Protein AF-A0A412AVG2-F1 (afdb_monomer)

Sequence (368 aa):
MFTEGNLTVNGGEVKCTSTADGAIWTQGNILIKGGAKVTTYSKYPMGGNGSFTVEEAEIDAKNTNENNIPAIFDECVPVIADGYHLNYAKAVDSEGTEIDLLSSGTQYFALYKNVHFITKAVYPVSFVVTPDGLTNVVVKVNGQEVTGSVSLEAGTYPVEVTADNCKAYTGNITITADAATHTQTVAMTYLPADYTKVDEAIAKANALNKDNYKNFSAVEAAVNAVVRDKNITEQSEADAMAKAIEDAIAALQYKDADYTKVDTAIAKANALKKDNYKDFSAVEAAVKAVVRGKNITEQSEVDKMAKAIEDAIATLEKKPDSTKPGTSDKSLQTGDTSNFALWITLLFVSGGAAVGTTIVSRKKKYNR

Structure (mmCIF, N/CA/C/O backbone):
data_AF-A0A412AVG2-F1
#
_entry.id   AF-A0A412AVG2-F1
#
loop_
_atom_site.group_PDB
_atom_site.id
_atom_site.type_symbol
_atom_site.label_atom_id
_atom_site.label_alt_id
_atom_site.label_comp_id
_atom_site.label_asym_id
_atom_site.label_entity_id
_atom_site.label_seq_id
_atom_site.pdbx_PDB_ins_code
_atom_site.Cartn_x
_atom_site.Cartn_y
_atom_site.Cartn_z
_atom_site.occupancy
_atom_site.B_iso_or_equiv
_atom_site.auth_seq_id
_atom_site.auth_comp_id
_atom_site.auth_asym_id
_atom_site.auth_atom_id
_atom_site.pdbx_PDB_model_num
ATOM 1 N N . MET A 1 1 ? -36.103 -4.746 50.539 1.00 87.75 1 MET A N 1
ATOM 2 C CA . MET A 1 1 ? -36.197 -6.041 49.839 1.00 87.75 1 MET A CA 1
ATOM 3 C C . MET A 1 1 ? -35.213 -6.996 50.488 1.00 87.75 1 MET A C 1
ATOM 5 O O . MET A 1 1 ? -34.045 -6.646 50.602 1.00 87.75 1 MET A O 1
ATOM 9 N N . PHE A 1 2 ? -35.692 -8.146 50.958 1.00 91.38 2 PHE A N 1
ATOM 10 C CA . PHE A 1 2 ? -34.866 -9.182 51.576 1.00 91.38 2 PHE A CA 1
ATOM 11 C C . PHE A 1 2 ? -35.051 -10.491 50.813 1.00 91.38 2 PHE A C 1
ATOM 13 O O . PHE A 1 2 ? -36.179 -10.822 50.446 1.00 91.38 2 PHE A O 1
ATOM 20 N N . THR A 1 3 ? -33.959 -11.217 50.587 1.00 92.00 3 THR A N 1
ATOM 21 C CA . THR A 1 3 ? -33.973 -12.483 49.845 1.00 92.00 3 THR A CA 1
ATOM 22 C C . THR A 1 3 ? -33.106 -13.510 50.572 1.00 92.00 3 THR A C 1
ATOM 24 O O . THR A 1 3 ? -31.914 -13.280 50.756 1.00 92.00 3 THR A O 1
ATOM 27 N N . GLU A 1 4 ? -33.685 -14.645 50.979 1.00 93.81 4 GLU A N 1
ATOM 28 C CA . GLU A 1 4 ? -32.928 -15.769 51.570 1.00 93.81 4 GLU A CA 1
ATOM 29 C C . GLU A 1 4 ? -32.073 -16.502 50.521 1.00 93.81 4 GLU A C 1
ATOM 31 O O . GLU A 1 4 ? -31.045 -17.088 50.835 1.00 93.81 4 GLU A O 1
ATOM 36 N N . GLY A 1 5 ? -32.485 -16.454 49.252 1.00 94.69 5 GLY A N 1
ATOM 37 C CA . GLY A 1 5 ? -31.740 -17.011 48.124 1.00 94.69 5 GLY A CA 1
ATOM 38 C C . GLY A 1 5 ? -30.992 -15.952 47.312 1.00 94.69 5 GLY A C 1
ATOM 39 O O . GLY A 1 5 ? -30.692 -14.857 47.790 1.00 94.69 5 GLY A O 1
ATOM 40 N N . ASN A 1 6 ? -30.718 -16.287 46.050 1.00 97.00 6 ASN A N 1
ATOM 41 C CA . ASN A 1 6 ? -30.121 -15.364 45.087 1.00 97.00 6 ASN A CA 1
ATOM 42 C C . ASN A 1 6 ? -31.136 -14.304 44.634 1.00 97.00 6 ASN A C 1
ATOM 44 O O . ASN A 1 6 ? -32.314 -14.604 44.429 1.00 97.00 6 ASN A O 1
ATOM 48 N N . LEU A 1 7 ? -30.653 -13.087 44.399 1.00 96.62 7 LEU A N 1
ATOM 49 C CA . LEU A 1 7 ? -31.398 -12.000 43.777 1.00 96.62 7 LEU A CA 1
ATOM 50 C C . LEU A 1 7 ? -30.863 -11.762 42.366 1.00 96.62 7 LEU A C 1
ATOM 52 O O . LEU A 1 7 ? -29.667 -11.569 42.168 1.00 96.62 7 LEU A O 1
ATOM 56 N N . THR A 1 8 ? -31.756 -11.711 41.382 1.00 97.19 8 THR A N 1
ATOM 57 C CA . THR A 1 8 ? -31.425 -11.216 40.044 1.00 97.19 8 THR A CA 1
ATOM 58 C C . THR A 1 8 ? -32.362 -10.082 39.673 1.00 97.19 8 THR A C 1
ATOM 60 O O . THR A 1 8 ? -33.578 -10.263 39.664 1.00 97.19 8 THR A O 1
ATOM 63 N N . VAL A 1 9 ? -31.795 -8.928 39.333 1.00 97.12 9 VAL A N 1
ATOM 64 C CA . VAL A 1 9 ? -32.522 -7.817 38.714 1.00 97.12 9 VAL A CA 1
ATOM 65 C C . VAL A 1 9 ? -32.127 -7.788 37.241 1.00 97.12 9 VAL A C 1
ATOM 67 O O . VAL A 1 9 ? -30.963 -7.564 36.923 1.00 97.12 9 VAL A O 1
ATOM 70 N N . ASN A 1 10 ? -33.076 -8.080 36.351 1.00 96.94 10 ASN A N 1
ATOM 71 C CA . ASN A 1 10 ? -32.842 -8.182 34.910 1.00 96.94 10 ASN A CA 1
ATOM 72 C C . ASN A 1 10 ? -33.713 -7.166 34.163 1.00 96.94 10 ASN A C 1
ATOM 74 O O . ASN A 1 10 ? -34.899 -7.413 33.934 1.00 96.94 10 ASN A O 1
ATOM 78 N N . GLY A 1 11 ? -33.118 -6.025 33.822 1.00 94.94 11 GLY A N 1
ATOM 79 C CA . GLY A 1 11 ? -33.809 -4.862 33.277 1.00 94.94 11 GLY A CA 1
ATOM 80 C C . GLY A 1 11 ? -34.752 -4.177 34.267 1.00 94.94 11 GLY A C 1
ATOM 81 O O . GLY A 1 11 ? -34.834 -4.526 35.446 1.00 94.94 11 GLY A O 1
ATOM 82 N N . GLY A 1 12 ? -35.472 -3.170 33.770 1.00 95.69 12 GLY A N 1
ATOM 83 C CA . GLY A 1 12 ? -36.435 -2.400 34.558 1.00 95.69 12 GLY A CA 1
ATOM 84 C C . GLY A 1 12 ? -35.795 -1.466 35.590 1.00 95.69 12 GLY A C 1
ATOM 85 O O . GLY A 1 12 ? -34.604 -1.165 35.541 1.00 95.69 12 GLY A O 1
ATOM 86 N N . GLU A 1 13 ? -36.615 -0.975 36.518 1.00 96.88 13 GLU A N 1
ATOM 87 C CA . GLU A 1 13 ? -36.197 -0.043 37.565 1.00 96.88 13 GLU A CA 1
ATOM 88 C C . GLU A 1 13 ? -36.624 -0.559 38.946 1.00 96.88 13 GLU A C 1
ATOM 90 O O . GLU A 1 13 ? -37.796 -0.864 39.176 1.00 96.88 13 GLU A O 1
ATOM 95 N N . VAL A 1 14 ? -35.672 -0.633 39.876 1.00 96.12 14 VAL A N 1
ATOM 96 C CA . VAL A 1 14 ? -35.885 -0.972 41.285 1.00 96.12 14 VAL A CA 1
ATOM 97 C C . VAL A 1 14 ? -35.503 0.233 42.131 1.00 96.12 14 VAL A C 1
ATOM 99 O O . VAL A 1 14 ? -34.332 0.576 42.259 1.00 96.12 14 VAL A O 1
ATOM 102 N N . LYS A 1 15 ? -36.500 0.856 42.756 1.00 95.62 15 LYS A N 1
ATOM 103 C CA . LYS A 1 15 ? -36.316 1.934 43.733 1.00 95.62 15 LYS A CA 1
ATOM 104 C C . LYS A 1 15 ? -36.688 1.414 45.111 1.00 95.62 15 LYS A C 1
ATOM 106 O O . LYS A 1 15 ? -37.856 1.132 45.368 1.00 95.62 15 LYS A O 1
ATOM 111 N N . CYS A 1 16 ? -35.702 1.261 45.985 1.00 91.38 16 CYS A N 1
ATOM 112 C CA . CYS A 1 16 ? -35.896 0.741 47.334 1.00 91.38 16 CYS A CA 1
ATOM 113 C C . CYS A 1 16 ? -35.435 1.768 48.365 1.00 91.38 16 CYS A C 1
ATOM 115 O O . CYS A 1 16 ? -34.273 2.162 48.394 1.00 91.38 16 CYS A O 1
ATOM 117 N N . THR A 1 17 ? -36.339 2.174 49.250 1.00 90.94 17 THR A N 1
ATOM 118 C CA . THR A 1 17 ? -36.015 3.040 50.384 1.00 90.94 17 THR A CA 1
ATOM 119 C C . THR A 1 17 ? -36.351 2.328 51.689 1.00 90.94 17 THR A C 1
ATOM 121 O O . THR A 1 17 ? -37.283 1.525 51.746 1.00 90.94 17 THR A O 1
ATOM 124 N N . SER A 1 18 ? -35.572 2.574 52.740 1.00 88.50 18 SER A N 1
ATOM 125 C CA . SER A 1 18 ? -35.831 2.017 54.071 1.00 88.50 18 SER A CA 1
ATOM 126 C C . SER A 1 18 ? -35.456 3.029 55.144 1.00 88.50 18 SER A C 1
ATOM 128 O O . SER A 1 18 ? -34.386 3.630 55.098 1.00 88.50 18 SER A O 1
ATOM 130 N N . THR A 1 19 ? -36.346 3.219 56.115 1.00 84.06 19 THR A N 1
ATOM 131 C CA . THR A 1 19 ? -36.132 4.107 57.268 1.00 84.06 19 THR A CA 1
ATOM 132 C C . THR A 1 19 ? -35.578 3.371 58.493 1.00 84.06 19 THR A C 1
ATOM 134 O O . THR A 1 19 ? -35.209 4.020 59.470 1.00 84.06 19 THR A O 1
ATOM 137 N N . ALA A 1 20 ? -35.520 2.034 58.448 1.00 80.56 20 ALA A N 1
ATOM 138 C CA . ALA A 1 20 ? -35.008 1.188 59.524 1.00 80.56 20 ALA A CA 1
ATOM 139 C C . ALA A 1 20 ? -33.532 0.824 59.280 1.00 80.56 20 ALA A C 1
ATOM 141 O O . ALA A 1 20 ? -32.659 1.604 59.659 1.00 80.56 20 ALA A O 1
ATOM 142 N N . ASP A 1 21 ? -33.274 -0.310 58.614 1.00 81.19 21 ASP A N 1
ATOM 143 C CA . ASP A 1 21 ? -31.928 -0.824 58.315 1.00 81.19 21 ASP A CA 1
ATOM 144 C C . ASP A 1 21 ? -31.627 -0.827 56.805 1.00 81.19 21 ASP A C 1
ATOM 146 O O . ASP A 1 21 ? -31.121 0.157 56.251 1.00 81.19 21 ASP A O 1
ATOM 150 N N . GLY A 1 22 ? -31.926 -1.942 56.127 1.00 85.75 22 GLY A N 1
ATOM 151 C CA . GLY A 1 22 ? -31.486 -2.197 54.759 1.00 85.75 22 GLY A CA 1
ATOM 152 C C . GLY A 1 22 ? -32.546 -1.937 53.693 1.00 85.75 22 GLY A C 1
ATOM 153 O O . GLY A 1 22 ? -33.717 -2.275 53.885 1.00 85.75 22 GLY A O 1
ATOM 154 N N . ALA A 1 23 ? -32.149 -1.352 52.559 1.00 92.12 23 ALA A N 1
ATOM 155 C CA . ALA A 1 23 ? -33.025 -1.231 51.393 1.00 92.12 23 ALA A CA 1
ATOM 156 C C . ALA A 1 23 ? -32.995 -2.514 50.547 1.00 92.12 23 ALA A C 1
ATOM 158 O O . ALA A 1 23 ? -34.065 -3.037 50.225 1.00 92.12 23 ALA A O 1
ATOM 159 N N . ILE A 1 24 ? -31.816 -3.071 50.252 1.00 94.50 24 ILE A N 1
ATOM 160 C CA . ILE A 1 24 ? -31.646 -4.387 49.615 1.00 94.50 24 ILE A CA 1
ATOM 161 C C . ILE A 1 24 ? -30.663 -5.232 50.432 1.00 94.50 24 ILE A C 1
ATOM 163 O O . ILE A 1 24 ? -29.537 -4.806 50.668 1.00 94.50 24 ILE A O 1
ATOM 167 N N . TRP A 1 25 ? -31.089 -6.435 50.831 1.00 94.19 25 TRP A N 1
ATOM 168 C CA . TRP A 1 25 ? -30.233 -7.419 51.497 1.00 94.19 25 TRP A CA 1
ATOM 169 C C . TRP A 1 25 ? -30.476 -8.834 50.963 1.00 94.19 25 TRP A C 1
ATOM 171 O O . TRP A 1 25 ? -31.630 -9.250 50.803 1.00 94.19 25 TRP A O 1
ATOM 181 N N . THR A 1 26 ? -29.409 -9.594 50.718 1.00 94.62 26 THR A N 1
ATOM 182 C CA . THR A 1 26 ? -29.497 -10.991 50.261 1.00 94.62 26 THR A CA 1
ATOM 183 C C . THR A 1 26 ? -28.621 -11.924 51.090 1.00 94.62 26 THR A C 1
ATOM 185 O O . THR A 1 26 ? -27.505 -11.583 51.466 1.00 94.62 26 THR A O 1
ATOM 188 N N . GLN A 1 27 ? -29.100 -13.133 51.378 1.00 94.88 27 GLN A N 1
ATOM 189 C CA . GLN A 1 27 ? -28.229 -14.189 51.910 1.00 94.88 27 GLN A CA 1
ATOM 190 C C . GLN A 1 27 ? -27.474 -14.921 50.790 1.00 94.88 27 GLN A C 1
ATOM 192 O O . GLN A 1 27 ? -26.355 -15.371 51.016 1.00 94.88 27 GLN A O 1
ATOM 197 N N . GLY A 1 28 ? -28.060 -15.015 49.589 1.00 95.25 28 GLY A N 1
ATOM 198 C CA . GLY A 1 28 ? -27.401 -15.534 48.389 1.00 95.25 28 GLY A CA 1
ATOM 199 C C . GLY A 1 28 ? -26.736 -14.451 47.532 1.00 95.25 28 GLY A C 1
ATOM 200 O O . GLY A 1 28 ? -26.552 -13.309 47.961 1.00 95.25 28 GLY A O 1
ATOM 201 N N . ASN A 1 29 ? -26.405 -14.816 46.292 1.00 97.00 29 ASN A N 1
ATOM 202 C CA . ASN A 1 29 ? -25.723 -13.954 45.324 1.00 97.00 29 ASN A CA 1
ATOM 203 C C . ASN A 1 29 ? -26.654 -12.881 44.745 1.00 97.00 29 ASN A C 1
ATOM 205 O O . ASN A 1 29 ? -27.834 -13.137 44.493 1.00 97.00 29 ASN A O 1
ATOM 209 N N . ILE A 1 30 ? -26.093 -11.712 44.457 1.00 97.38 30 ILE A N 1
ATOM 210 C CA . ILE A 1 30 ? -26.731 -10.600 43.754 1.00 97.38 30 ILE A CA 1
ATOM 211 C C . ILE A 1 30 ? -26.207 -10.567 42.317 1.00 97.38 30 ILE A C 1
ATOM 213 O O . ILE A 1 30 ? -25.000 -10.514 42.090 1.00 97.38 30 ILE A O 1
ATOM 217 N N . LEU A 1 31 ? -27.116 -10.554 41.345 1.00 97.56 31 LEU A N 1
ATOM 218 C CA . LEU A 1 31 ? -26.823 -10.292 39.937 1.00 97.56 31 LEU A CA 1
ATOM 219 C C . LEU A 1 31 ? -27.691 -9.132 39.445 1.00 97.56 31 LEU A C 1
ATOM 221 O O . LEU A 1 31 ? -28.919 -9.217 39.488 1.00 97.56 31 LEU A O 1
ATOM 225 N N . ILE A 1 32 ? -27.074 -8.062 38.950 1.00 97.88 32 ILE A N 1
ATOM 226 C CA . ILE A 1 32 ? -27.792 -6.940 38.330 1.00 97.88 32 ILE A CA 1
ATOM 227 C C . ILE A 1 32 ? -27.374 -6.845 36.863 1.00 97.88 32 ILE A C 1
ATOM 229 O O . ILE A 1 32 ? -26.186 -6.753 36.560 1.00 97.88 32 ILE A O 1
ATOM 233 N N . LYS A 1 33 ? -28.350 -6.912 35.952 1.00 97.69 33 LYS A N 1
ATOM 234 C CA . LYS A 1 33 ? -28.115 -7.005 34.507 1.00 97.69 33 LYS A CA 1
ATOM 235 C C . LYS A 1 33 ? -29.260 -6.462 33.653 1.00 97.69 33 LYS A C 1
ATOM 237 O O . LYS A 1 33 ? -30.286 -6.028 34.175 1.00 97.69 33 LYS A O 1
ATOM 242 N N . GLY A 1 34 ? -29.109 -6.547 32.330 1.00 94.81 34 GLY A N 1
ATOM 243 C CA . GLY A 1 34 ? -30.170 -6.259 31.359 1.00 94.81 34 GLY A CA 1
ATOM 244 C C . GLY A 1 34 ? -30.571 -4.785 31.287 1.00 94.81 34 GLY A C 1
ATOM 245 O O . GLY A 1 34 ? -31.729 -4.483 31.001 1.00 94.81 34 GLY A O 1
ATOM 246 N N . GLY A 1 35 ? -29.655 -3.872 31.616 1.00 95.31 35 GLY A N 1
ATOM 247 C CA . GLY A 1 35 ? -29.917 -2.436 31.699 1.00 95.31 35 GLY A CA 1
ATOM 248 C C . GLY A 1 35 ? -30.738 -2.036 32.925 1.00 95.31 35 GLY A C 1
ATOM 249 O O . GLY A 1 35 ? -31.415 -1.008 32.900 1.00 95.31 35 GLY A O 1
ATOM 250 N N . ALA A 1 36 ? -30.735 -2.856 33.981 1.00 98.00 36 ALA A N 1
ATOM 251 C CA . ALA A 1 36 ? -31.468 -2.567 35.208 1.00 98.00 36 ALA A CA 1
ATOM 252 C C . ALA A 1 36 ? -30.974 -1.276 35.873 1.00 98.00 36 ALA A C 1
ATOM 254 O O . ALA A 1 36 ? -29.771 -1.043 35.981 1.00 98.00 36 ALA A O 1
ATOM 255 N N . LYS A 1 37 ? -31.912 -0.477 36.383 1.00 98.25 37 LYS A N 1
ATOM 256 C CA . LYS A 1 37 ? -31.631 0.698 37.214 1.00 98.25 37 LYS A CA 1
ATOM 257 C C . LYS A 1 37 ? -31.988 0.393 38.658 1.00 98.25 37 LYS A C 1
ATOM 259 O O . LYS A 1 37 ? -33.157 0.147 38.954 1.00 98.25 37 LYS A O 1
ATOM 264 N N . VAL A 1 38 ? -31.015 0.397 39.560 1.00 97.75 38 VAL A N 1
ATOM 265 C CA . VAL A 1 38 ? -31.226 0.098 40.979 1.00 97.75 38 VAL A CA 1
ATOM 266 C C . VAL A 1 38 ? -30.839 1.299 41.822 1.00 97.75 38 VAL A C 1
ATOM 268 O O . VAL A 1 38 ? -29.669 1.650 41.930 1.00 97.75 38 VAL A O 1
ATOM 271 N N . THR A 1 39 ? -31.833 1.911 42.456 1.00 97.31 39 THR A N 1
ATOM 272 C CA . THR A 1 39 ? -31.637 3.028 43.378 1.00 97.31 39 THR A CA 1
ATOM 273 C C . THR A 1 39 ? -31.983 2.591 44.793 1.00 97.31 39 THR A C 1
ATOM 275 O O . THR A 1 39 ? -33.100 2.128 45.051 1.00 97.31 39 THR A O 1
ATOM 278 N N . THR A 1 40 ? -31.046 2.760 45.722 1.00 95.62 40 THR A N 1
ATOM 279 C CA . THR A 1 40 ? -31.242 2.438 47.140 1.00 95.62 40 THR A CA 1
ATOM 280 C C . THR A 1 40 ? -30.988 3.645 48.033 1.00 95.62 40 THR A C 1
ATOM 282 O O . THR A 1 40 ? -30.043 4.403 47.827 1.00 95.62 40 THR A O 1
ATOM 285 N N . TYR A 1 41 ? -31.856 3.837 49.028 1.00 93.12 41 TYR A N 1
ATOM 286 C CA . TYR A 1 41 ? -31.741 4.921 50.005 1.00 93.12 41 TYR A CA 1
ATOM 287 C C . TYR A 1 41 ? -32.103 4.418 51.407 1.00 93.12 41 TYR A C 1
ATOM 289 O O . TYR A 1 41 ? -33.285 4.219 51.711 1.00 93.12 41 TYR A O 1
ATOM 297 N N . SER A 1 42 ? -31.099 4.164 52.250 1.00 92.06 42 SER A N 1
ATOM 298 C CA . SER A 1 42 ? -31.295 3.737 53.646 1.00 92.06 42 SER A CA 1
ATOM 299 C C . SER A 1 42 ? -30.013 3.845 54.480 1.00 92.06 42 SER A C 1
ATOM 301 O O . SER A 1 42 ? -28.984 4.310 53.995 1.00 92.06 42 SER A O 1
ATOM 303 N N . LYS A 1 43 ? -30.052 3.394 55.745 1.00 89.88 43 LYS A N 1
ATOM 304 C CA . LYS A 1 43 ? -28.852 3.295 56.592 1.00 89.88 43 LYS A CA 1
ATOM 305 C C . LYS A 1 43 ? -27.857 2.248 56.085 1.00 89.88 43 LYS A C 1
ATOM 307 O O . LYS A 1 43 ? -26.664 2.476 56.205 1.00 89.88 43 LYS A O 1
ATOM 312 N N . TYR A 1 44 ? -28.340 1.140 55.523 1.00 89.44 44 TYR A N 1
ATOM 313 C CA . TYR A 1 44 ? -27.533 0.092 54.878 1.00 89.44 44 TYR A CA 1
ATOM 314 C C . TYR A 1 44 ? -28.078 -0.178 53.464 1.00 89.44 44 TYR A C 1
ATOM 316 O O . TYR A 1 44 ? -28.901 -1.078 53.285 1.00 89.44 44 TYR A O 1
ATOM 324 N N . PRO A 1 45 ? -27.729 0.644 52.461 1.00 90.88 45 PRO A N 1
ATOM 325 C CA . PRO A 1 45 ? -28.458 0.676 51.190 1.00 90.88 45 PRO A CA 1
ATOM 326 C C . PRO A 1 45 ? -28.510 -0.673 50.467 1.00 90.88 45 PRO A C 1
ATOM 328 O O . PRO A 1 45 ? -29.582 -1.101 50.026 1.00 90.88 45 PRO A O 1
ATOM 331 N N . MET A 1 46 ? -27.376 -1.362 50.372 1.00 93.06 46 MET A N 1
ATOM 332 C CA . MET A 1 46 ? -27.250 -2.551 49.539 1.00 93.06 46 MET A CA 1
ATOM 333 C C . MET A 1 46 ? -26.146 -3.483 50.041 1.00 93.06 46 MET A C 1
ATOM 335 O O . MET A 1 46 ? -25.066 -3.035 50.416 1.00 93.06 46 MET A O 1
ATOM 339 N N . GLY A 1 47 ? -26.396 -4.790 50.003 1.00 91.62 47 GLY A N 1
ATOM 340 C CA . GLY A 1 47 ? -25.383 -5.794 50.310 1.00 91.62 47 GLY A CA 1
ATOM 341 C C . GLY A 1 47 ? -25.962 -7.189 50.496 1.00 91.62 47 GLY A C 1
ATOM 342 O O . GLY A 1 47 ? -27.145 -7.433 50.245 1.00 91.62 47 GLY A O 1
ATOM 343 N N . GLY A 1 48 ? -25.120 -8.102 50.961 1.00 92.75 48 GLY A N 1
ATOM 344 C CA . GLY A 1 48 ? -25.508 -9.469 51.262 1.00 92.75 48 GLY A CA 1
ATOM 345 C C . GLY A 1 48 ? -24.333 -10.320 51.726 1.00 92.75 48 GLY A C 1
ATOM 346 O O . GLY A 1 48 ? -23.227 -9.820 51.881 1.00 92.75 48 GLY A O 1
ATOM 347 N N . ASN A 1 49 ? -24.579 -11.613 51.925 1.00 94.31 49 ASN A N 1
ATOM 348 C CA . ASN A 1 49 ? -23.543 -12.579 52.325 1.00 94.31 49 ASN A CA 1
ATOM 349 C C . ASN A 1 49 ? -22.946 -13.353 51.131 1.00 94.31 49 ASN A C 1
ATOM 351 O O . ASN A 1 49 ? -22.041 -14.166 51.313 1.00 94.31 49 ASN A O 1
ATOM 355 N N . GLY A 1 50 ? -23.500 -13.168 49.927 1.00 93.56 50 GLY A N 1
ATOM 356 C CA . GLY A 1 50 ? -23.051 -13.813 48.692 1.00 93.56 50 GLY A CA 1
ATOM 357 C C . GLY A 1 50 ? -22.184 -12.905 47.818 1.00 93.56 50 GLY A C 1
ATOM 358 O O . GLY A 1 50 ? -21.776 -11.818 48.222 1.00 93.56 50 GLY A O 1
ATOM 359 N N . SER A 1 51 ? -21.934 -13.330 46.577 1.00 94.69 51 SER A N 1
ATOM 360 C CA . SER A 1 51 ? -21.243 -12.494 45.587 1.00 94.69 51 SER A CA 1
ATOM 361 C C . SER A 1 51 ? -22.164 -11.411 45.032 1.00 94.69 51 SER A C 1
ATOM 363 O O . SER A 1 51 ? -23.367 -11.636 44.901 1.00 94.69 51 SER A O 1
ATOM 365 N N . PHE A 1 52 ? -21.600 -10.289 44.593 1.00 95.88 52 PHE A N 1
ATOM 366 C CA . PHE A 1 52 ? -22.335 -9.263 43.860 1.00 95.88 52 PHE A CA 1
ATOM 367 C C . PHE A 1 52 ? -21.716 -9.065 42.478 1.00 95.88 52 PHE A C 1
ATOM 369 O O . PHE A 1 52 ? -20.612 -8.551 42.348 1.00 95.88 52 PHE A O 1
ATOM 376 N N . THR A 1 53 ? -22.432 -9.482 41.437 1.00 96.88 53 THR A N 1
ATOM 377 C CA . THR A 1 53 ? -22.014 -9.356 40.040 1.00 96.88 53 THR A CA 1
ATOM 378 C C . THR A 1 53 ? -22.882 -8.343 39.299 1.00 96.88 53 THR A C 1
ATOM 380 O O . THR A 1 53 ? -24.109 -8.328 39.450 1.00 96.88 53 THR A O 1
ATOM 383 N N . VAL A 1 54 ? -22.251 -7.511 38.474 1.00 97.06 54 VAL A N 1
ATOM 384 C CA . VAL A 1 54 ? -22.925 -6.501 37.651 1.00 97.06 54 VAL A CA 1
ATOM 385 C C . VAL A 1 54 ? -22.546 -6.690 36.181 1.00 97.06 54 VAL A C 1
ATOM 387 O O . VAL A 1 54 ? -21.366 -6.694 35.844 1.00 97.06 54 VAL A O 1
ATOM 390 N N . GLU A 1 55 ? -23.548 -6.851 35.316 1.00 96.81 55 GLU A N 1
ATOM 391 C CA . GLU A 1 55 ? -23.408 -6.867 33.850 1.00 96.81 55 GLU A CA 1
ATOM 392 C C . GLU A 1 55 ? -23.673 -5.449 33.307 1.00 96.81 55 GLU A C 1
ATOM 394 O O . GLU A 1 55 ? -22.962 -4.530 33.685 1.00 96.81 55 GLU A O 1
ATOM 399 N N . GLU A 1 56 ? -24.695 -5.219 32.472 1.00 96.06 56 GLU A N 1
ATOM 400 C CA . GLU A 1 56 ? -25.154 -3.879 32.065 1.00 96.06 56 GLU A CA 1
ATOM 401 C C . GLU A 1 56 ? -26.214 -3.359 33.046 1.00 96.06 56 GLU A C 1
ATOM 403 O O . GLU A 1 56 ? -27.315 -3.917 33.124 1.00 96.06 56 GLU A O 1
ATOM 408 N N . ALA A 1 57 ? -25.888 -2.317 33.814 1.00 97.56 57 ALA A N 1
ATOM 409 C CA . ALA A 1 57 ? -26.766 -1.752 34.836 1.00 97.56 57 ALA A CA 1
ATOM 410 C C . ALA A 1 57 ? -26.375 -0.321 35.242 1.00 97.56 57 ALA A C 1
ATOM 412 O O . ALA A 1 57 ? -25.255 0.133 35.023 1.00 97.56 57 ALA A O 1
ATOM 413 N N . GLU A 1 58 ? -27.299 0.367 35.907 1.00 97.94 58 GLU A N 1
ATOM 414 C CA . GLU A 1 58 ? -27.068 1.614 36.637 1.00 97.94 58 GLU A CA 1
ATOM 415 C C . GLU A 1 58 ? -27.413 1.390 38.114 1.00 97.94 58 GLU A C 1
ATOM 417 O O . GLU A 1 58 ? -28.527 0.976 38.438 1.00 97.94 58 GLU A O 1
ATOM 422 N N . ILE A 1 59 ? -26.469 1.651 39.016 1.00 97.00 59 ILE A N 1
ATOM 423 C CA . ILE A 1 59 ? -26.634 1.449 40.460 1.00 97.00 59 ILE A CA 1
ATOM 424 C C . ILE A 1 59 ? -26.337 2.767 41.169 1.00 97.00 59 ILE A C 1
ATOM 426 O O . ILE A 1 59 ? -25.237 3.293 41.048 1.00 97.00 59 ILE A O 1
ATOM 430 N N . ASP A 1 60 ? -27.314 3.283 41.913 1.00 96.94 60 ASP A N 1
ATOM 431 C CA . ASP A 1 60 ? -27.228 4.502 42.729 1.00 96.94 60 ASP A CA 1
ATOM 432 C C . ASP A 1 60 ? -27.595 4.157 44.180 1.00 96.94 60 ASP A C 1
ATOM 434 O O . ASP A 1 60 ? -28.768 4.006 44.535 1.00 96.94 60 ASP A O 1
ATOM 438 N N . ALA A 1 61 ? -26.580 3.962 45.017 1.00 95.50 61 ALA A N 1
ATOM 439 C CA . ALA A 1 61 ? -26.712 3.568 46.411 1.00 95.50 61 ALA A CA 1
ATOM 440 C C . ALA A 1 61 ? -26.321 4.726 47.332 1.00 95.50 61 ALA A C 1
ATOM 442 O O . ALA A 1 61 ? -25.193 5.221 47.291 1.00 95.50 61 ALA A O 1
ATOM 443 N N . LYS A 1 62 ? -27.262 5.155 48.178 1.00 93.12 62 LYS A N 1
ATOM 444 C CA . LYS A 1 62 ? -27.126 6.349 49.020 1.00 93.12 62 LYS A CA 1
ATOM 445 C C . LYS A 1 62 ? -27.368 6.038 50.488 1.00 93.12 62 LYS A C 1
ATOM 447 O O . LYS A 1 62 ? -28.465 5.616 50.865 1.00 93.12 62 LYS A O 1
ATOM 452 N N . ASN A 1 63 ? -26.354 6.282 51.313 1.00 91.75 63 ASN A N 1
ATOM 453 C CA . ASN A 1 63 ? -26.379 5.992 52.738 1.00 91.75 63 ASN A CA 1
ATOM 454 C C . ASN A 1 63 ? -26.877 7.192 53.565 1.00 91.75 63 ASN A C 1
ATOM 456 O O . ASN A 1 63 ? -26.389 8.317 53.428 1.00 91.75 63 ASN A O 1
ATOM 460 N N . THR A 1 64 ? -27.832 6.949 54.465 1.00 88.06 64 THR A N 1
ATOM 461 C CA . THR A 1 64 ? -28.421 7.969 55.354 1.00 88.06 64 THR A CA 1
ATOM 462 C C . THR A 1 64 ? -27.922 7.911 56.799 1.00 88.06 64 THR A C 1
ATOM 464 O O . THR A 1 64 ? -28.443 8.620 57.655 1.00 88.06 64 THR A O 1
ATOM 467 N N . ASN A 1 65 ? -26.973 7.033 57.111 1.00 86.38 65 ASN A N 1
ATOM 468 C CA . ASN A 1 65 ? -26.434 6.827 58.449 1.00 86.38 65 ASN A CA 1
ATOM 469 C C . ASN A 1 65 ? -25.493 7.977 58.854 1.00 86.38 65 ASN A C 1
ATOM 471 O O . ASN A 1 65 ? -24.700 8.484 58.054 1.00 86.38 65 ASN A O 1
ATOM 475 N N . GLU A 1 66 ? -25.577 8.372 60.122 1.00 82.25 66 GLU A N 1
ATOM 476 C CA . GLU A 1 66 ? -24.747 9.414 60.734 1.00 82.25 66 GLU A CA 1
ATOM 477 C C . GLU A 1 66 ? -23.314 8.938 60.975 1.00 82.25 66 GLU A C 1
ATOM 479 O O . GLU A 1 66 ? -22.375 9.709 60.803 1.00 82.25 66 GLU A O 1
ATOM 484 N N . ASN A 1 67 ? -23.137 7.649 61.284 1.00 81.31 67 ASN A N 1
ATOM 485 C CA . ASN A 1 67 ? -21.841 7.043 61.604 1.00 81.31 67 ASN A CA 1
ATOM 486 C C . ASN A 1 67 ? -20.932 6.869 60.389 1.00 81.31 67 ASN A C 1
ATOM 488 O O . ASN A 1 67 ? -19.857 6.295 60.518 1.00 81.31 67 ASN A O 1
ATOM 492 N N . ASN A 1 68 ? -21.380 7.348 59.227 1.00 75.88 68 ASN A N 1
ATOM 493 C CA . ASN A 1 68 ? -20.652 7.284 57.984 1.00 75.88 68 ASN A CA 1
ATOM 494 C C . ASN A 1 68 ? -20.138 5.863 57.678 1.00 75.88 68 ASN A C 1
ATOM 496 O O . ASN A 1 68 ? -18.974 5.509 57.850 1.00 75.88 68 ASN A O 1
ATOM 500 N N . ILE A 1 69 ? -21.059 5.031 57.229 1.00 85.94 69 ILE A N 1
ATOM 501 C CA . ILE A 1 69 ? -20.766 3.672 56.794 1.00 85.94 69 ILE A CA 1
ATOM 502 C C . ILE A 1 69 ? -20.930 3.571 55.275 1.00 85.94 69 ILE A C 1
ATOM 504 O O . ILE A 1 69 ? -21.628 4.403 54.681 1.00 85.94 69 ILE A O 1
ATOM 508 N N . PRO A 1 70 ? -20.309 2.567 54.638 1.00 90.12 70 PRO A N 1
ATOM 509 C CA . PRO A 1 70 ? -20.404 2.384 53.198 1.00 90.12 70 PRO A CA 1
ATOM 510 C C . PRO A 1 70 ? -21.846 2.208 52.705 1.00 90.12 70 PRO A C 1
ATOM 512 O O . PRO A 1 70 ? -22.697 1.632 53.389 1.00 90.12 70 PRO A O 1
ATOM 515 N N . ALA A 1 71 ? -22.138 2.693 51.499 1.00 92.06 71 ALA A N 1
ATOM 516 C CA . ALA A 1 71 ? -23.409 2.446 50.818 1.00 92.06 71 ALA A CA 1
ATOM 517 C C . ALA A 1 71 ? -23.571 0.977 50.405 1.00 92.06 71 ALA A C 1
ATOM 519 O O . ALA A 1 71 ? -24.693 0.468 50.366 1.00 92.06 71 ALA A O 1
ATOM 520 N N . ILE A 1 72 ? -22.457 0.310 50.100 1.00 92.94 72 ILE A N 1
ATOM 521 C CA . ILE A 1 72 ? -22.426 -1.098 49.723 1.00 92.94 72 ILE A CA 1
ATOM 522 C C . ILE A 1 72 ? -21.633 -1.865 50.775 1.00 92.94 72 ILE A C 1
ATOM 524 O O . ILE A 1 72 ? -20.534 -1.448 51.137 1.00 92.94 72 ILE A O 1
ATOM 528 N N . PHE A 1 73 ? -22.210 -2.960 51.270 1.00 91.56 73 PHE A N 1
ATOM 529 C CA . PHE A 1 73 ? -21.588 -3.810 52.283 1.00 91.56 73 PHE A CA 1
ATOM 530 C C . PHE A 1 73 ? -20.218 -4.322 51.815 1.00 91.56 73 PHE A C 1
ATOM 532 O O . PHE A 1 73 ? -20.060 -4.755 50.673 1.00 91.56 73 PHE A O 1
ATOM 539 N N . ASP A 1 74 ? -19.229 -4.256 52.697 1.00 88.50 74 ASP A N 1
ATOM 540 C CA . ASP A 1 74 ? -17.817 -4.498 52.397 1.00 88.50 74 ASP A CA 1
ATOM 541 C C . ASP A 1 74 ? -17.484 -5.959 52.104 1.00 88.50 74 ASP A C 1
ATOM 543 O O . ASP A 1 74 ? -16.583 -6.229 51.314 1.00 88.50 74 ASP A O 1
ATOM 547 N N . GLU A 1 75 ? -18.257 -6.901 52.636 1.00 88.94 75 GLU A N 1
ATOM 548 C CA . GLU A 1 75 ? -18.138 -8.319 52.273 1.00 88.94 75 GLU A CA 1
ATOM 549 C C . GLU A 1 75 ? -18.852 -8.664 50.947 1.00 88.94 75 GLU A C 1
ATOM 551 O O . GLU A 1 75 ? -18.715 -9.777 50.441 1.00 88.94 75 GLU A O 1
ATOM 556 N N . CYS A 1 76 ? -19.583 -7.715 50.346 1.00 90.12 76 CYS A N 1
ATOM 557 C CA . CYS A 1 76 ? -20.385 -7.904 49.131 1.00 90.12 76 CYS A CA 1
ATOM 558 C C . CYS A 1 76 ? -20.072 -6.832 48.071 1.00 90.12 76 CYS A C 1
ATOM 560 O O . CYS A 1 7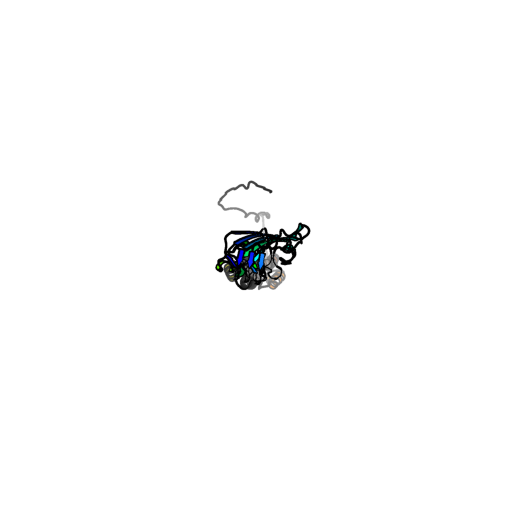6 ? -20.969 -6.212 47.496 1.00 90.12 76 CYS A O 1
ATOM 562 N N . VAL A 1 77 ? -18.782 -6.576 47.832 1.00 89.62 77 VAL A N 1
ATOM 563 C CA . VAL A 1 77 ? -18.332 -5.566 46.860 1.00 89.62 77 VAL A CA 1
ATOM 564 C C . VAL A 1 77 ? -18.760 -5.958 45.436 1.00 89.62 77 VAL A C 1
ATOM 566 O O . VAL A 1 77 ? -18.564 -7.113 45.048 1.00 89.62 77 VAL A O 1
ATOM 569 N N . PRO A 1 78 ? -19.307 -5.027 44.629 1.00 93.88 78 PRO A N 1
ATOM 570 C CA . PRO A 1 78 ? -19.668 -5.304 43.248 1.00 93.88 78 PRO A CA 1
ATOM 571 C C . PRO A 1 78 ? -18.446 -5.686 42.413 1.00 93.88 78 PRO A C 1
ATOM 573 O O . PRO A 1 78 ? -17.433 -4.987 42.410 1.00 93.88 78 PRO A O 1
ATOM 576 N N . VAL A 1 79 ? -18.587 -6.763 41.649 1.00 93.56 79 VAL A N 1
ATOM 577 C CA . VAL A 1 79 ? -17.644 -7.208 40.626 1.00 93.56 79 VAL A CA 1
ATOM 578 C C . VAL A 1 79 ? -18.298 -7.016 39.265 1.00 93.56 79 VAL A C 1
ATOM 580 O O . VAL A 1 79 ? -19.379 -7.551 39.002 1.00 93.56 79 VAL A O 1
ATOM 583 N N . ILE A 1 80 ? -17.646 -6.248 38.394 1.00 94.56 80 ILE A N 1
ATOM 584 C CA . ILE A 1 80 ? -18.103 -6.071 37.015 1.00 94.56 80 ILE A CA 1
ATOM 585 C C . ILE A 1 80 ? -17.792 -7.349 36.236 1.00 94.56 80 ILE A C 1
ATOM 587 O O . ILE A 1 80 ? -16.669 -7.847 36.288 1.00 94.56 80 ILE A O 1
ATOM 591 N N . ALA A 1 81 ? -18.798 -7.904 35.565 1.00 95.00 81 ALA A N 1
ATOM 592 C CA . ALA A 1 81 ? -18.667 -9.143 34.812 1.00 95.00 81 ALA A CA 1
ATOM 593 C C . ALA A 1 81 ? -17.762 -8.978 33.578 1.00 95.00 81 ALA A C 1
ATOM 595 O O . ALA A 1 81 ? -17.680 -7.899 32.988 1.00 95.00 81 ALA A O 1
ATOM 596 N N . ASP A 1 82 ? -17.137 -10.077 33.147 1.00 92.12 82 ASP A N 1
ATOM 597 C CA . ASP A 1 82 ? -16.371 -10.117 31.900 1.00 92.12 82 ASP A CA 1
ATOM 598 C C . ASP A 1 82 ? -17.241 -9.685 30.707 1.00 92.12 82 ASP A C 1
ATOM 600 O O . ASP A 1 82 ? -18.401 -10.084 30.584 1.00 92.12 82 ASP A O 1
ATOM 604 N N . GLY A 1 83 ? -16.678 -8.862 29.816 1.00 92.38 83 GLY A N 1
ATOM 605 C CA . GLY A 1 83 ? -17.416 -8.263 28.696 1.00 92.38 83 GLY A CA 1
ATOM 606 C C . GLY A 1 83 ? -18.171 -6.979 29.051 1.00 92.38 83 GLY A C 1
ATOM 607 O O . GLY A 1 83 ? -18.878 -6.438 28.203 1.00 92.38 83 GLY A O 1
ATOM 608 N N . TYR A 1 84 ? -18.000 -6.457 30.267 1.00 94.81 84 TYR A N 1
ATOM 609 C CA . TYR A 1 84 ? -18.553 -5.175 30.694 1.00 94.81 84 TYR A CA 1
ATOM 610 C C . TYR A 1 84 ? -17.458 -4.281 31.286 1.00 94.81 84 TYR A C 1
ATOM 612 O O . TYR A 1 84 ? -16.458 -4.761 31.818 1.00 94.81 84 TYR A O 1
ATOM 620 N N . HIS A 1 85 ? -17.639 -2.964 31.200 1.00 93.00 85 HIS A N 1
ATOM 621 C CA . HIS A 1 85 ? -16.783 -1.990 31.884 1.00 93.00 85 HIS A CA 1
ATOM 622 C C . HIS A 1 85 ? -17.607 -1.007 32.711 1.00 93.00 85 HIS A C 1
ATOM 624 O O . HIS A 1 85 ? -18.825 -0.919 32.546 1.00 93.00 85 HIS A O 1
ATOM 630 N N . LEU A 1 86 ? -16.937 -0.210 33.543 1.00 93.25 86 LEU A N 1
ATOM 631 C CA . LEU A 1 86 ? -17.516 1.010 34.102 1.00 93.25 86 LEU A CA 1
ATOM 632 C C . LEU A 1 86 ? -17.492 2.116 33.044 1.00 93.25 86 LEU A C 1
ATOM 634 O O . LEU A 1 86 ? -16.433 2.473 32.538 1.00 93.25 86 LEU A O 1
ATOM 638 N N . ASN A 1 87 ? -18.664 2.656 32.724 1.00 92.75 87 ASN A N 1
ATOM 639 C CA . ASN A 1 87 ? -18.831 3.788 31.811 1.00 92.75 87 ASN A CA 1
ATOM 640 C C . ASN A 1 87 ? -18.997 5.113 32.571 1.00 92.75 87 ASN A C 1
ATOM 642 O O . ASN A 1 87 ? -18.660 6.183 32.074 1.00 92.75 87 ASN A O 1
ATOM 646 N N . TYR A 1 88 ? -19.509 5.028 33.797 1.00 93.56 88 TYR A N 1
ATOM 647 C CA . TYR A 1 88 ? -19.630 6.124 34.750 1.00 93.56 88 TYR A CA 1
ATOM 648 C C . TYR A 1 88 ? -19.412 5.554 36.147 1.00 93.56 88 TYR A C 1
ATOM 650 O O . TYR A 1 88 ? -19.959 4.496 36.453 1.00 93.56 88 TYR A O 1
ATOM 658 N N . ALA A 1 89 ? -18.655 6.231 37.005 1.00 94.50 89 ALA A N 1
ATOM 659 C CA . ALA A 1 89 ? -18.560 5.848 38.406 1.00 94.50 89 ALA A CA 1
ATOM 660 C C . ALA A 1 89 ? -18.164 7.051 39.264 1.00 94.50 89 ALA A C 1
ATOM 662 O O . ALA A 1 89 ? -17.056 7.571 39.162 1.00 94.50 89 ALA A O 1
ATOM 663 N N . LYS A 1 90 ? -19.076 7.477 40.131 1.00 94.00 90 LYS A N 1
ATOM 664 C CA . LYS A 1 90 ? -18.844 8.501 41.141 1.00 94.00 90 LYS A CA 1
ATOM 665 C C . LYS A 1 90 ? -19.168 7.971 42.522 1.00 94.00 90 LYS A C 1
ATOM 667 O O . LYS A 1 90 ? -20.053 7.136 42.701 1.00 94.00 90 LYS A O 1
ATOM 672 N N . ALA A 1 91 ? -18.484 8.517 43.505 1.00 93.31 91 ALA A N 1
ATOM 673 C CA . ALA A 1 91 ? -18.740 8.255 44.902 1.00 93.31 91 ALA A CA 1
ATOM 674 C C . ALA A 1 91 ? -18.754 9.547 45.711 1.00 93.31 91 ALA A C 1
ATOM 676 O O . ALA A 1 91 ? -18.258 10.580 45.267 1.00 93.31 91 ALA A O 1
ATOM 677 N N . VAL A 1 92 ? -19.326 9.469 46.907 1.00 92.12 92 VAL A N 1
ATOM 678 C CA . VAL A 1 92 ? -19.218 10.507 47.929 1.00 92.12 92 VAL A CA 1
ATOM 679 C C . VAL A 1 92 ? -18.691 9.859 49.194 1.00 92.12 92 VAL A C 1
ATOM 681 O O . VAL A 1 92 ? -19.240 8.852 49.650 1.00 92.12 92 VAL A O 1
ATOM 684 N N . ASP A 1 93 ? -17.624 10.419 49.744 1.00 89.81 93 ASP A N 1
ATOM 685 C CA . ASP A 1 93 ? -17.062 9.956 51.004 1.00 89.81 93 ASP A CA 1
ATOM 686 C C . ASP A 1 93 ? -17.877 10.434 52.219 1.00 89.81 93 ASP A C 1
ATOM 688 O O . ASP A 1 93 ? -19.013 10.911 52.136 1.00 89.81 93 ASP A O 1
ATOM 692 N N . SER A 1 94 ? -17.269 10.272 53.381 1.00 87.00 94 SER A N 1
ATOM 693 C CA . SER A 1 94 ? -17.814 10.631 54.675 1.00 87.00 94 SER A CA 1
ATOM 694 C C . SER A 1 94 ? -17.996 12.097 54.955 1.00 87.00 94 SER A C 1
ATOM 696 O O . SER A 1 94 ? -18.895 12.487 55.704 1.00 87.00 94 SER A O 1
ATOM 698 N N . GLU A 1 95 ? -17.115 12.885 54.370 1.00 87.75 95 GLU A N 1
ATOM 699 C CA . GLU A 1 95 ? -17.017 14.322 54.543 1.00 87.75 95 GLU A CA 1
ATOM 700 C C . GLU A 1 95 ? -17.869 15.048 53.493 1.00 87.75 95 GLU A C 1
ATOM 702 O O . GLU A 1 95 ? -18.039 16.263 53.561 1.00 87.75 95 GLU A O 1
ATOM 707 N N . GLY A 1 96 ? -18.480 14.298 52.568 1.00 87.38 96 GLY A N 1
ATOM 708 C CA . GLY A 1 96 ? -19.283 14.837 51.477 1.00 87.38 96 GLY A CA 1
ATOM 709 C C . GLY A 1 96 ? -18.462 15.146 50.226 1.00 87.38 96 GLY A C 1
ATOM 710 O O . GLY A 1 96 ? -18.978 15.796 49.317 1.00 87.38 96 GLY A O 1
ATOM 711 N N . THR A 1 97 ? -17.210 14.695 50.158 1.00 90.62 97 THR A N 1
ATOM 712 C CA . THR A 1 97 ? -16.328 14.907 49.009 1.00 90.62 97 THR A CA 1
ATOM 713 C C . THR A 1 97 ? -16.729 13.984 47.868 1.00 90.62 97 THR A C 1
ATOM 715 O O . THR A 1 97 ? -16.807 12.767 48.043 1.00 90.62 97 THR A O 1
ATOM 718 N N . GLU A 1 98 ? -16.959 14.551 46.682 1.00 92.19 98 GLU A N 1
ATOM 719 C CA . GLU A 1 98 ? -17.160 13.769 45.461 1.00 92.19 98 GLU A CA 1
ATOM 720 C C . GLU A 1 98 ? -15.839 13.184 44.951 1.00 92.19 98 GLU A C 1
ATOM 722 O O . GLU A 1 98 ? -14.823 13.875 44.864 1.00 92.19 98 GLU A O 1
ATOM 727 N N . ILE A 1 99 ? -15.877 11.914 44.559 1.00 90.69 99 ILE A N 1
ATOM 728 C CA . ILE A 1 99 ? -14.737 11.156 44.048 1.00 90.69 99 ILE A CA 1
ATOM 729 C C . ILE A 1 99 ? -15.131 10.545 42.707 1.00 90.69 99 ILE A C 1
ATOM 731 O O . ILE A 1 99 ? -16.167 9.891 42.589 1.00 90.69 99 ILE A O 1
ATOM 735 N N . ASP A 1 100 ? -14.295 10.754 41.695 1.00 90.50 100 ASP A N 1
ATOM 736 C CA . ASP A 1 100 ? -14.418 10.088 40.402 1.00 90.50 100 ASP A CA 1
ATOM 737 C C . ASP A 1 100 ? -13.666 8.752 40.441 1.00 90.50 100 ASP A C 1
ATOM 739 O O . ASP A 1 100 ? -12.435 8.707 40.475 1.00 90.50 100 ASP A O 1
ATOM 743 N N . LEU A 1 101 ? -14.425 7.657 40.469 1.00 88.25 101 LEU A N 1
ATOM 744 C CA . LEU A 1 101 ? -13.879 6.305 40.587 1.00 88.25 101 LEU A CA 1
ATOM 745 C C . LEU A 1 101 ? -13.303 5.787 39.264 1.00 88.25 101 LEU A C 1
ATOM 747 O O . LEU A 1 101 ? -12.551 4.814 39.263 1.00 88.25 101 LEU A O 1
ATOM 751 N N . LEU A 1 102 ? -13.637 6.418 38.132 1.00 86.50 102 LEU A N 1
ATOM 752 C CA . LEU A 1 102 ? -13.053 6.050 36.842 1.00 86.50 102 LEU A CA 1
ATOM 753 C C . LEU A 1 102 ? -11.601 6.514 36.738 1.00 86.50 102 LEU A C 1
ATOM 755 O O . LEU A 1 102 ? -10.743 5.762 36.279 1.00 86.50 102 LEU A O 1
ATOM 759 N N . SER A 1 103 ? -11.317 7.742 37.175 1.00 80.94 103 SER A N 1
ATOM 760 C CA . SER A 1 103 ? -9.972 8.322 37.103 1.00 80.94 103 SER A CA 1
ATOM 761 C C . SER A 1 103 ? -9.060 7.907 38.260 1.00 80.94 103 SER A C 1
ATOM 763 O O . SER A 1 103 ? -7.839 7.927 38.098 1.00 80.94 103 SER A O 1
ATOM 765 N N . SER A 1 104 ? -9.613 7.478 39.401 1.00 73.75 104 SER A N 1
ATOM 766 C CA . SER A 1 104 ? -8.822 7.004 40.546 1.00 73.75 104 SER A CA 1
ATOM 767 C C . SER A 1 104 ? -8.130 5.657 40.303 1.00 73.75 104 SER A C 1
ATOM 769 O O . SER A 1 104 ? -7.192 5.315 41.024 1.00 73.75 104 SER A O 1
ATOM 771 N N . GLY A 1 105 ? -8.600 4.874 39.323 1.00 65.25 105 GLY A N 1
ATOM 772 C CA . GLY A 1 105 ? -8.129 3.511 39.062 1.00 65.25 105 GLY A CA 1
ATOM 773 C C . GLY A 1 105 ? -8.525 2.495 40.141 1.00 65.25 105 GLY A C 1
ATOM 774 O O . GLY A 1 105 ? -8.026 1.370 40.128 1.00 65.25 105 GLY A O 1
ATOM 775 N N . THR A 1 106 ? -9.404 2.866 41.080 1.00 64.38 106 THR A N 1
ATOM 776 C CA . THR A 1 106 ? -9.805 2.033 42.220 1.00 64.38 106 THR A CA 1
ATOM 777 C C . THR A 1 106 ? -11.314 1.788 42.242 1.00 64.38 106 THR A C 1
ATOM 779 O O . THR A 1 106 ? -12.116 2.715 42.237 1.00 64.38 106 THR A O 1
ATOM 782 N N . GLN A 1 107 ? -11.718 0.517 42.327 1.00 73.62 107 GLN A N 1
ATOM 783 C CA . GLN A 1 107 ? -13.126 0.098 42.419 1.00 73.62 107 GLN A CA 1
ATOM 784 C C . GLN A 1 107 ? -13.523 -0.192 43.874 1.00 73.62 107 GLN A C 1
ATOM 786 O O . GLN A 1 107 ? -14.112 -1.223 44.194 1.00 73.62 107 GLN A O 1
ATOM 791 N N . TYR A 1 108 ? -13.156 0.704 44.793 1.00 83.25 108 TYR A N 1
ATOM 792 C CA . TYR A 1 108 ? -13.405 0.519 46.225 1.00 83.25 108 TYR A CA 1
ATOM 793 C C . TYR A 1 108 ? -14.815 0.960 46.629 1.00 83.25 108 TYR A C 1
ATOM 795 O O . TYR A 1 108 ? -14.995 1.818 47.490 1.00 83.25 108 TYR A O 1
ATOM 803 N N . PHE A 1 109 ? -15.836 0.365 46.013 1.00 85.94 109 PHE A N 1
ATOM 804 C CA . PHE A 1 109 ? -17.241 0.714 46.247 1.00 85.94 109 PHE A CA 1
ATOM 805 C C . PHE A 1 109 ? -17.659 0.650 47.727 1.00 85.94 109 PHE A C 1
ATOM 807 O O . PHE A 1 109 ? -18.516 1.414 48.164 1.00 85.94 109 PHE A O 1
ATOM 814 N N . ALA A 1 110 ? -17.009 -0.209 48.510 1.00 85.69 110 ALA A N 1
ATOM 815 C CA . ALA A 1 110 ? -17.255 -0.388 49.936 1.00 85.69 110 ALA A CA 1
ATOM 816 C C . ALA A 1 110 ? -16.565 0.635 50.859 1.00 85.69 110 ALA A C 1
ATOM 818 O O . ALA A 1 110 ? -16.554 0.442 52.067 1.00 85.69 110 ALA A O 1
ATOM 819 N N . LEU A 1 111 ? -15.975 1.715 50.341 1.00 88.06 111 LEU A N 1
ATOM 820 C CA . LEU A 1 111 ? -15.395 2.777 51.182 1.00 88.06 111 LEU A CA 1
ATOM 821 C C . LEU A 1 111 ? -16.276 4.021 51.280 1.00 88.06 111 LEU A C 1
ATOM 823 O O . LEU A 1 111 ? -16.025 4.895 52.108 1.00 88.06 111 LEU A O 1
ATOM 827 N N . TYR A 1 112 ? -17.291 4.123 50.427 1.00 90.94 112 TYR A N 1
ATOM 828 C CA . TYR A 1 112 ? -17.965 5.388 50.182 1.00 90.94 112 TYR A CA 1
ATOM 829 C C . TYR A 1 112 ? -19.380 5.398 50.718 1.00 90.94 112 TYR A C 1
ATOM 831 O O . TYR A 1 112 ? -20.130 4.430 50.578 1.00 90.94 112 TYR A O 1
ATOM 839 N N . LYS A 1 113 ? -19.755 6.540 51.290 1.00 91.69 113 LYS A N 1
ATOM 840 C CA . LYS A 1 113 ? -21.087 6.789 51.826 1.00 91.69 113 LYS A CA 1
ATOM 841 C C . LYS A 1 113 ? -22.145 6.738 50.732 1.00 91.69 113 LYS A C 1
ATOM 843 O O . LYS A 1 113 ? -23.226 6.214 50.959 1.00 91.69 113 LYS A O 1
ATOM 848 N N . ASN A 1 114 ? -21.840 7.254 49.546 1.00 93.75 114 ASN A N 1
ATOM 849 C CA . ASN A 1 114 ? -22.700 7.117 48.375 1.00 93.75 114 ASN A CA 1
ATOM 850 C C . ASN A 1 114 ? -21.885 6.603 47.195 1.00 93.75 114 ASN A C 1
ATOM 852 O O . ASN A 1 114 ? -20.725 6.982 47.036 1.00 93.75 114 ASN A O 1
ATOM 856 N N . VAL A 1 115 ? -22.508 5.796 46.345 1.00 94.62 115 VAL A N 1
ATOM 857 C CA . VAL A 1 115 ? -21.908 5.301 45.106 1.00 94.62 115 VAL A CA 1
ATOM 858 C C . VAL A 1 115 ? -22.952 5.358 43.999 1.00 94.62 115 VAL A C 1
ATOM 860 O O . VAL A 1 115 ? -24.054 4.842 44.162 1.00 94.62 115 VAL A O 1
ATOM 863 N N . HIS A 1 116 ? -22.590 5.935 42.858 1.00 95.88 116 HIS A N 1
ATOM 864 C CA . HIS A 1 116 ? -23.375 5.891 41.630 1.00 95.88 116 HIS A CA 1
ATOM 865 C C . HIS A 1 116 ? -22.488 5.450 40.474 1.00 95.88 116 HIS A C 1
ATOM 867 O O . HIS A 1 116 ? -21.526 6.134 40.131 1.00 95.88 116 HIS A O 1
ATOM 873 N N . PHE A 1 117 ? -22.795 4.311 39.867 1.00 95.75 117 PHE A N 1
ATOM 874 C CA . PHE A 1 117 ? -22.042 3.807 38.728 1.00 95.75 117 PHE A CA 1
ATOM 875 C C . PHE A 1 117 ? -22.942 3.200 37.657 1.00 95.75 117 PHE A C 1
ATOM 877 O O . PHE A 1 117 ? -24.055 2.749 37.926 1.00 95.75 117 PHE A O 1
ATOM 884 N N . ILE A 1 118 ? -22.441 3.223 36.427 1.00 96.12 118 ILE A N 1
ATOM 885 C CA . ILE A 1 118 ? -23.088 2.678 35.241 1.00 96.12 118 ILE A CA 1
ATOM 886 C C . ILE A 1 118 ? -22.084 1.775 34.554 1.00 96.12 118 ILE A C 1
ATOM 888 O O . ILE A 1 118 ? -20.948 2.179 34.286 1.00 96.12 118 ILE A O 1
ATOM 892 N N . THR A 1 119 ? -22.523 0.571 34.239 1.00 95.75 119 THR A N 1
ATOM 893 C CA . THR A 1 119 ? -21.763 -0.399 33.469 1.00 95.75 119 THR A CA 1
ATOM 894 C C . THR A 1 119 ? -22.367 -0.581 32.090 1.00 95.75 119 THR A C 1
ATOM 896 O O . THR A 1 119 ? -23.579 -0.464 31.899 1.00 95.75 119 THR A O 1
ATOM 899 N N . LYS A 1 120 ? -21.513 -0.878 31.115 1.00 95.12 120 LYS A N 1
ATOM 900 C CA . LYS A 1 120 ? -21.923 -1.135 29.734 1.00 95.12 120 LYS A CA 1
ATOM 901 C C . LYS A 1 120 ? -21.181 -2.311 29.143 1.00 95.12 120 LYS A C 1
ATOM 903 O O . LYS A 1 120 ? -20.041 -2.578 29.521 1.00 95.12 120 LYS A O 1
ATOM 908 N N . ALA A 1 121 ? -21.842 -2.978 28.202 1.00 94.62 121 ALA A N 1
ATOM 909 C CA . ALA A 1 121 ? -21.238 -4.037 27.415 1.00 94.62 121 ALA A CA 1
ATOM 910 C C . ALA A 1 121 ? -20.122 -3.480 26.523 1.00 94.62 121 ALA A C 1
ATOM 912 O O . ALA A 1 121 ? -20.275 -2.433 25.886 1.00 94.62 121 ALA A O 1
ATOM 913 N N . VAL A 1 122 ? -19.026 -4.223 26.448 1.00 95.62 122 VAL A N 1
ATOM 914 C CA . VAL A 1 122 ? -17.930 -3.999 25.513 1.00 95.62 122 VAL A CA 1
ATOM 915 C C . VAL A 1 122 ? -17.625 -5.264 24.737 1.00 95.62 122 VAL A C 1
ATOM 917 O O . VAL A 1 122 ? -17.698 -6.379 25.250 1.00 95.62 122 VAL A O 1
ATOM 920 N N . TYR A 1 123 ? -17.237 -5.072 23.488 1.00 95.38 123 TYR A N 1
ATOM 921 C CA . TYR A 1 123 ? -16.997 -6.135 22.534 1.00 95.38 123 TYR A CA 1
ATOM 922 C C . TYR A 1 123 ? -15.528 -6.116 22.117 1.00 95.38 123 TYR A C 1
ATOM 924 O O . TYR A 1 123 ? -15.028 -5.051 21.746 1.00 95.38 123 TYR A O 1
ATOM 932 N N . PRO A 1 124 ? -14.815 -7.253 22.177 1.00 95.06 124 PRO A N 1
ATOM 933 C CA . PRO A 1 124 ? -13.453 -7.340 21.672 1.00 95.06 124 PRO A CA 1
ATOM 934 C C . PRO A 1 124 ? -13.478 -7.300 20.142 1.00 95.06 124 PRO A C 1
ATOM 936 O O . PRO A 1 124 ? -13.901 -8.252 19.491 1.00 95.06 124 PRO A O 1
ATOM 939 N N . VAL A 1 125 ? -13.018 -6.196 19.563 1.00 96.94 125 VAL A N 1
ATOM 940 C CA . VAL A 1 125 ? -12.992 -5.973 18.117 1.00 96.94 125 VAL A CA 1
ATOM 941 C C . VAL A 1 125 ? -11.596 -6.232 17.577 1.00 96.94 125 VAL A C 1
ATOM 943 O O . VAL A 1 125 ? -10.622 -5.648 18.054 1.00 96.94 125 VAL A O 1
ATOM 946 N N . SER A 1 126 ? -11.499 -7.094 16.570 1.00 96.19 126 SER A N 1
ATOM 947 C CA . SER A 1 126 ? -10.265 -7.386 15.844 1.00 96.19 126 SER A CA 1
ATOM 948 C C . SER A 1 126 ? -10.305 -6.817 14.425 1.00 96.19 126 SER A C 1
ATOM 950 O O . SER A 1 126 ? -11.373 -6.558 13.862 1.00 96.19 126 SER A O 1
ATOM 952 N N . PHE A 1 127 ? -9.123 -6.625 13.842 1.00 95.88 127 PHE A N 1
ATOM 953 C CA . PHE A 1 127 ? -8.964 -6.094 12.494 1.00 95.88 127 PHE A CA 1
ATOM 954 C C . PHE A 1 127 ? -8.223 -7.090 11.615 1.00 95.88 127 PHE A C 1
ATOM 956 O O . PHE A 1 127 ? -7.165 -7.596 11.987 1.00 95.88 127 PHE A O 1
ATOM 963 N N . VAL A 1 128 ? -8.764 -7.326 10.425 1.00 95.19 128 VAL A N 1
ATOM 964 C CA . VAL A 1 128 ? -8.104 -8.080 9.359 1.00 95.19 128 VAL A CA 1
ATOM 965 C C . VAL A 1 128 ? -7.785 -7.096 8.246 1.00 95.19 128 VAL A C 1
ATOM 967 O O . VAL A 1 128 ? -8.688 -6.559 7.605 1.00 95.19 128 VAL A O 1
ATOM 970 N N . VAL A 1 129 ? -6.501 -6.822 8.033 1.00 96.12 129 VAL A N 1
ATOM 971 C CA . VAL A 1 129 ? -6.050 -5.885 6.999 1.00 96.12 129 VAL A CA 1
ATOM 972 C C . VAL A 1 129 ? -5.578 -6.682 5.790 1.00 96.12 129 VAL A C 1
ATOM 974 O O . VAL A 1 129 ? -4.785 -7.606 5.930 1.00 96.12 129 VAL A O 1
ATOM 977 N N . THR A 1 130 ? -6.091 -6.333 4.614 1.00 95.25 130 THR A N 1
ATOM 978 C CA . THR A 1 130 ? -5.792 -6.996 3.335 1.00 95.25 130 THR A CA 1
ATOM 979 C C . THR A 1 130 ? -5.309 -5.965 2.316 1.00 95.25 130 THR A C 1
ATOM 981 O O . THR A 1 130 ? -5.654 -4.789 2.463 1.00 95.25 130 THR A O 1
ATOM 984 N N . PRO A 1 131 ? -4.562 -6.346 1.263 1.00 94.50 131 PRO A N 1
ATOM 985 C CA . PRO A 1 131 ? -4.044 -7.691 0.938 1.00 94.50 131 PRO A CA 1
ATOM 986 C C . PRO A 1 131 ? -2.925 -8.172 1.886 1.00 94.50 131 PRO A C 1
ATOM 988 O O . PRO A 1 131 ? -2.517 -7.427 2.764 1.00 94.50 131 PRO A O 1
ATOM 991 N N . ASP A 1 132 ? -2.435 -9.407 1.727 1.00 87.94 132 ASP A N 1
ATOM 992 C CA . ASP A 1 132 ? -1.277 -9.922 2.482 1.00 87.94 132 ASP A CA 1
ATOM 993 C C . ASP A 1 132 ? 0.038 -9.231 2.063 1.00 87.94 132 ASP A C 1
ATOM 995 O O . ASP A 1 132 ? 0.127 -8.619 1.005 1.00 87.94 132 ASP A O 1
ATOM 999 N N . GLY A 1 133 ? 1.102 -9.325 2.870 1.00 89.50 133 GLY A N 1
ATOM 1000 C CA . GLY A 1 133 ? 2.414 -8.752 2.514 1.00 89.50 133 GLY A CA 1
ATOM 1001 C C . GLY A 1 133 ? 2.517 -7.227 2.678 1.00 89.50 133 GLY A C 1
ATOM 1002 O O . GLY A 1 133 ? 3.383 -6.584 2.081 1.00 89.50 133 GLY A O 1
ATOM 1003 N N . LEU A 1 134 ? 1.633 -6.630 3.478 1.00 94.31 134 LEU A N 1
ATOM 1004 C CA . LEU A 1 134 ? 1.745 -5.236 3.907 1.00 94.31 134 LEU A CA 1
ATOM 1005 C C . LEU A 1 134 ? 2.935 -5.043 4.847 1.00 94.31 134 LEU A C 1
ATOM 1007 O O . LEU A 1 134 ? 3.268 -5.921 5.644 1.00 94.31 134 LEU A O 1
ATOM 1011 N N . THR A 1 135 ? 3.549 -3.867 4.784 1.00 93.25 135 THR A N 1
ATOM 1012 C CA . THR A 1 135 ? 4.708 -3.512 5.610 1.00 93.25 135 THR A CA 1
ATOM 1013 C C . THR A 1 135 ? 4.358 -2.378 6.567 1.00 93.25 135 THR A C 1
ATOM 1015 O O . THR A 1 135 ? 3.745 -1.395 6.151 1.00 93.25 135 THR A O 1
ATOM 1018 N N . ASN A 1 136 ? 4.768 -2.506 7.835 1.00 94.81 136 ASN A N 1
ATOM 1019 C CA . ASN A 1 136 ? 4.543 -1.511 8.894 1.00 94.81 136 ASN A CA 1
ATOM 1020 C C . ASN A 1 136 ? 3.066 -1.101 9.041 1.00 94.81 136 ASN A C 1
ATOM 1022 O O . ASN A 1 136 ? 2.726 0.080 9.060 1.00 94.81 136 ASN A O 1
ATOM 1026 N N . VAL A 1 137 ? 2.179 -2.101 9.120 1.00 96.44 137 VAL A N 1
ATOM 1027 C CA . VAL A 1 137 ? 0.740 -1.874 9.300 1.00 96.44 137 VAL A CA 1
ATOM 1028 C C . VAL A 1 137 ? 0.473 -1.265 10.672 1.00 96.44 137 VAL A C 1
ATOM 1030 O O . VAL A 1 137 ? 0.847 -1.840 11.692 1.00 96.44 137 VAL A O 1
ATOM 1033 N N . VAL A 1 138 ? -0.236 -0.141 10.688 1.00 97.25 138 VAL A N 1
ATOM 1034 C CA . VAL A 1 138 ? -0.721 0.521 11.900 1.00 97.25 138 VAL A CA 1
ATOM 1035 C C . VAL A 1 138 ? -2.224 0.713 11.768 1.00 97.25 138 VAL A C 1
ATOM 1037 O O . VAL A 1 138 ? -2.695 1.298 10.791 1.00 97.25 138 VAL A O 1
ATOM 1040 N N . VAL A 1 139 ? -2.975 0.231 12.758 1.00 97.81 139 VAL A N 1
ATOM 1041 C CA . VAL A 1 139 ? -4.424 0.431 12.869 1.00 97.81 139 VAL A CA 1
ATOM 1042 C C . VAL A 1 139 ? -4.688 1.406 14.003 1.00 97.81 139 VAL A C 1
ATOM 1044 O O . VAL A 1 139 ? -4.199 1.211 15.116 1.00 97.81 139 VAL A O 1
ATOM 1047 N N . LYS A 1 140 ? -5.483 2.441 13.737 1.00 97.69 140 LYS A N 1
ATOM 1048 C CA . LYS A 1 140 ? -5.950 3.385 14.748 1.00 97.69 140 LYS A CA 1
ATOM 1049 C C . LYS A 1 140 ? -7.463 3.393 14.826 1.00 97.69 140 LYS A C 1
ATOM 1051 O O . LYS A 1 140 ? -8.131 3.501 13.802 1.00 97.69 140 LYS A O 1
ATOM 1056 N N . VAL A 1 141 ? -7.988 3.366 16.044 1.00 97.38 141 VAL A N 1
ATOM 1057 C CA . VAL A 1 141 ? -9.413 3.536 16.351 1.00 97.38 141 VAL A CA 1
ATOM 1058 C C . VAL A 1 141 ? -9.544 4.768 17.234 1.00 97.38 141 VAL A C 1
ATOM 1060 O O . VAL A 1 141 ? -8.824 4.889 18.222 1.00 97.38 141 VAL A O 1
ATOM 1063 N N . ASN A 1 142 ? -10.403 5.725 16.869 1.00 95.31 142 ASN A N 1
ATOM 1064 C CA . ASN A 1 142 ? -10.479 7.031 17.550 1.00 95.31 142 ASN A CA 1
ATOM 1065 C C . ASN A 1 142 ? -9.118 7.756 17.654 1.00 95.31 142 ASN A C 1
ATOM 1067 O O . ASN A 1 142 ? -8.849 8.465 18.621 1.00 95.31 142 ASN A O 1
ATOM 1071 N N . GLY A 1 143 ? -8.234 7.554 16.673 1.00 94.75 143 GLY A N 1
ATOM 1072 C CA . GLY A 1 143 ? -6.885 8.129 16.664 1.00 94.75 143 GLY A CA 1
ATOM 1073 C C . GLY A 1 143 ? -5.872 7.437 17.586 1.00 94.75 143 GLY A C 1
ATOM 1074 O O . GLY A 1 143 ? -4.704 7.827 17.580 1.00 94.75 143 GLY A O 1
ATOM 1075 N N . GLN A 1 144 ? -6.269 6.403 18.335 1.00 95.56 144 GLN A N 1
ATOM 1076 C CA . GLN A 1 144 ? -5.367 5.606 19.168 1.00 95.56 144 GLN A CA 1
ATOM 1077 C C . GLN A 1 144 ? -4.941 4.331 18.452 1.00 95.56 144 GLN A C 1
ATOM 1079 O O . GLN A 1 144 ? -5.772 3.631 17.882 1.00 95.56 144 GLN A O 1
ATOM 1084 N N . GLU A 1 145 ? -3.644 4.037 18.492 1.00 95.94 145 GLU A N 1
ATOM 1085 C CA . GLU A 1 145 ? -3.083 2.820 17.913 1.00 95.94 145 GLU A CA 1
ATOM 1086 C C . GLU A 1 145 ? -3.550 1.577 18.674 1.00 95.94 145 GLU A C 1
ATOM 1088 O O . GLU A 1 145 ? -3.543 1.546 19.906 1.00 95.94 145 GLU A O 1
ATOM 1093 N N . VAL A 1 146 ? -3.962 0.558 17.922 1.00 93.06 146 VAL A N 1
ATOM 1094 C CA . VAL A 1 146 ? -4.475 -0.706 18.450 1.00 93.06 146 VAL A CA 1
ATOM 1095 C C . VAL A 1 146 ? -3.527 -1.834 18.072 1.00 93.06 146 VAL A C 1
ATOM 1097 O O . VAL A 1 146 ? -3.248 -2.060 16.895 1.00 93.06 146 VAL A O 1
ATOM 1100 N N . THR A 1 147 ? -3.080 -2.587 19.075 1.00 88.19 147 THR A N 1
ATOM 1101 C CA . THR A 1 147 ? -2.330 -3.832 18.895 1.00 88.19 147 THR A CA 1
ATOM 1102 C C . THR A 1 147 ? -3.229 -5.019 19.247 1.00 88.19 147 THR A C 1
ATOM 1104 O O . THR A 1 147 ? -3.674 -5.178 20.380 1.00 88.19 147 THR A O 1
ATOM 1107 N N . GLY A 1 148 ? -3.546 -5.861 18.259 1.00 89.88 148 GLY A N 1
ATOM 1108 C CA . GLY A 1 148 ? -4.464 -6.989 18.446 1.00 89.88 148 GLY A CA 1
ATOM 1109 C C . GLY A 1 148 ? -5.934 -6.559 18.488 1.00 89.88 148 GLY A C 1
ATOM 1110 O O . GLY A 1 148 ? -6.439 -6.003 17.515 1.00 89.88 148 GLY A O 1
ATOM 1111 N N . SER A 1 149 ? -6.632 -6.868 19.584 1.00 91.69 149 SER A N 1
ATOM 1112 C CA . SER A 1 149 ? -8.050 -6.538 19.769 1.00 91.69 149 SER A CA 1
ATOM 1113 C C . SER A 1 149 ? -8.251 -5.319 20.664 1.00 91.69 149 SER A C 1
ATOM 1115 O O . SER A 1 149 ? -7.559 -5.170 21.670 1.00 91.69 149 SER A O 1
ATOM 1117 N N . VAL A 1 150 ? -9.267 -4.514 20.364 1.00 94.75 150 VAL A N 1
ATOM 1118 C CA . VAL A 1 150 ? -9.707 -3.381 21.189 1.00 94.75 150 VAL A CA 1
ATOM 1119 C C . VAL A 1 150 ? -11.117 -3.621 21.717 1.00 94.75 150 VAL A C 1
ATOM 1121 O O . VAL A 1 150 ? -12.002 -4.011 20.964 1.00 94.75 150 VAL A O 1
ATOM 1124 N N . SER A 1 151 ? -11.342 -3.386 23.008 1.00 94.38 151 SER A N 1
ATOM 1125 C CA . SER A 1 151 ? -12.676 -3.495 23.607 1.00 94.38 151 SER A CA 1
ATOM 1126 C C . SER A 1 151 ? -13.467 -2.208 23.380 1.00 94.38 151 SER A C 1
ATOM 1128 O O . SER A 1 151 ? -13.079 -1.155 23.884 1.00 94.38 151 SER A O 1
ATOM 1130 N N . LEU A 1 152 ? -14.571 -2.286 22.635 1.00 95.12 152 LEU A N 1
ATOM 1131 C CA . LEU A 1 152 ? -15.404 -1.135 22.265 1.00 95.12 152 LEU A CA 1
ATOM 1132 C C . LEU A 1 152 ? -16.857 -1.329 22.703 1.00 95.12 152 LEU A C 1
ATOM 1134 O O . LEU A 1 152 ? -17.391 -2.430 22.617 1.00 95.12 152 LEU A O 1
ATOM 1138 N N . GLU A 1 153 ? -17.514 -0.254 23.134 1.00 94.50 153 GLU A N 1
ATOM 1139 C CA . GLU A 1 153 ? -18.974 -0.238 23.291 1.00 94.50 153 GLU A CA 1
ATOM 1140 C C . GLU A 1 153 ? -19.671 -0.389 21.923 1.00 94.50 153 GLU A C 1
ATOM 1142 O O . GLU A 1 153 ? -19.066 -0.221 20.861 1.00 94.50 153 GLU A O 1
ATOM 1147 N N . ALA A 1 154 ? -20.975 -0.677 21.928 1.00 94.94 154 ALA A N 1
ATOM 1148 C CA . ALA A 1 154 ? -21.767 -0.545 20.708 1.00 94.94 154 ALA A CA 1
ATOM 1149 C C . ALA A 1 154 ? -21.761 0.924 20.251 1.00 94.94 154 ALA A C 1
ATOM 1151 O O . ALA A 1 154 ? -22.086 1.832 21.019 1.00 94.94 154 ALA A O 1
ATOM 1152 N N . GLY A 1 155 ? -21.400 1.169 18.995 1.00 96.19 155 GLY A N 1
ATOM 1153 C CA . GLY A 1 155 ? -21.172 2.524 18.512 1.00 96.19 155 GLY A CA 1
ATOM 1154 C C . GLY A 1 155 ? -20.541 2.573 17.131 1.00 96.19 155 GLY A C 1
ATOM 1155 O O . GLY A 1 155 ? -20.305 1.551 16.493 1.00 96.19 155 GLY A O 1
ATOM 1156 N N . THR A 1 156 ? -20.289 3.788 16.650 1.00 97.50 156 THR A N 1
ATOM 1157 C CA . THR A 1 156 ? -19.565 4.023 15.396 1.00 97.50 156 THR A CA 1
ATOM 1158 C C . THR A 1 156 ? -18.257 4.733 15.694 1.00 97.50 156 THR A C 1
ATOM 1160 O O . THR A 1 156 ? -18.252 5.733 16.411 1.00 97.50 156 THR A O 1
ATOM 1163 N N . TYR A 1 157 ? -17.170 4.219 15.129 1.00 97.38 157 TYR A N 1
ATOM 1164 C CA . TYR A 1 157 ? -15.811 4.638 15.444 1.00 97.38 157 TYR A CA 1
ATOM 1165 C C . TYR A 1 157 ? -15.041 4.969 14.163 1.00 97.38 157 TYR A C 1
ATOM 1167 O O . TYR A 1 157 ? -15.024 4.133 13.253 1.00 97.38 157 TYR A O 1
ATOM 1175 N N . PRO A 1 158 ? -14.391 6.143 14.063 1.00 97.69 158 PRO A N 1
ATOM 1176 C CA . PRO A 1 158 ? -13.419 6.400 13.011 1.00 97.69 158 PRO A CA 1
ATOM 1177 C C . PRO A 1 158 ? -12.225 5.454 13.122 1.00 97.69 158 PRO A C 1
ATOM 1179 O O . PRO A 1 158 ? -11.694 5.210 14.212 1.00 97.69 158 PRO A O 1
ATOM 1182 N N . VAL A 1 159 ? -11.800 4.954 11.966 1.00 98.06 159 VAL A N 1
ATOM 1183 C CA . VAL A 1 159 ? -10.656 4.064 11.804 1.00 98.06 159 VAL A CA 1
ATOM 1184 C C . VAL A 1 159 ? -9.728 4.608 10.736 1.00 98.06 159 VAL A C 1
ATOM 1186 O O . VAL A 1 159 ? -10.156 4.986 9.642 1.00 98.06 159 VAL A O 1
ATOM 1189 N N . GLU A 1 160 ? -8.442 4.590 11.052 1.00 97.81 160 GLU A N 1
ATOM 1190 C CA . GLU A 1 160 ? -7.361 4.872 10.119 1.00 97.81 160 GLU A CA 1
ATOM 1191 C C . GLU A 1 160 ? -6.450 3.651 10.047 1.00 97.81 160 GLU A C 1
ATOM 1193 O O . GLU A 1 160 ? -6.076 3.089 11.077 1.00 97.81 160 GLU A O 1
ATOM 1198 N N . VAL A 1 161 ? -6.090 3.238 8.834 1.00 97.69 161 VAL A N 1
ATOM 1199 C CA . VAL A 1 161 ? -5.106 2.173 8.625 1.00 97.69 161 VAL A CA 1
ATOM 1200 C C . VAL A 1 161 ? -4.035 2.669 7.671 1.00 97.69 161 VAL A C 1
ATOM 1202 O O . VAL A 1 161 ? -4.332 3.154 6.576 1.00 97.69 161 VAL A O 1
ATOM 1205 N N . THR A 1 162 ? -2.781 2.543 8.085 1.00 97.50 162 THR A N 1
ATOM 1206 C CA . THR A 1 162 ? -1.614 2.924 7.287 1.00 97.50 162 THR A CA 1
ATOM 1207 C C . THR A 1 162 ? -0.685 1.736 7.114 1.00 97.50 162 THR A C 1
ATOM 1209 O O . THR A 1 162 ? -0.545 0.925 8.024 1.00 97.50 162 THR A O 1
ATOM 1212 N N . ALA A 1 163 ? -0.040 1.658 5.956 1.00 97.25 163 ALA A N 1
ATOM 1213 C CA . ALA A 1 163 ? 1.037 0.727 5.650 1.00 97.25 163 ALA A CA 1
ATOM 1214 C C . ALA A 1 163 ? 1.957 1.404 4.627 1.00 97.25 163 ALA A C 1
ATOM 1216 O O . ALA A 1 163 ? 1.468 2.154 3.779 1.00 97.25 163 ALA A O 1
ATOM 1217 N N . ASP A 1 164 ? 3.261 1.142 4.678 1.00 96.38 164 ASP A N 1
ATOM 1218 C CA . ASP A 1 164 ? 4.242 1.877 3.860 1.00 96.38 164 ASP A CA 1
ATOM 1219 C C . ASP A 1 164 ? 4.041 1.672 2.353 1.00 96.38 164 ASP A C 1
ATOM 1221 O O . ASP A 1 164 ? 4.328 2.552 1.545 1.00 96.38 164 ASP A O 1
ATOM 1225 N N . ASN A 1 165 ? 3.538 0.500 1.968 1.00 96.19 165 ASN A N 1
ATOM 1226 C CA . ASN A 1 165 ? 3.345 0.099 0.580 1.00 96.19 165 ASN A CA 1
ATOM 1227 C C . ASN A 1 165 ? 1.913 0.326 0.064 1.00 96.19 165 ASN A C 1
ATOM 1229 O O . ASN A 1 165 ? 1.612 -0.050 -1.070 1.00 96.19 165 ASN A O 1
ATOM 1233 N N . CYS A 1 166 ? 1.029 0.941 0.854 1.00 97.12 166 CYS A N 1
ATOM 1234 C CA . CYS A 1 166 ? -0.365 1.176 0.481 1.00 97.12 166 CYS A CA 1
ATOM 1235 C C . CYS A 1 166 ? -0.800 2.628 0.660 1.00 97.12 166 CYS A C 1
ATOM 1237 O O . CYS A 1 166 ? -0.265 3.395 1.457 1.00 97.12 166 CYS A O 1
ATOM 1239 N N . LYS A 1 167 ? -1.865 2.993 -0.052 1.00 96.56 167 LYS A N 1
ATOM 1240 C CA . LYS A 1 167 ? -2.611 4.213 0.232 1.00 96.56 167 LYS A CA 1
ATOM 1241 C C . LYS A 1 167 ? -3.292 4.082 1.597 1.00 96.56 167 LYS A C 1
ATOM 1243 O O . LYS A 1 167 ? -3.968 3.087 1.852 1.00 96.56 167 LYS A O 1
ATOM 1248 N N . ALA A 1 168 ? -3.146 5.104 2.439 1.00 96.75 168 ALA A N 1
ATOM 1249 C CA . ALA A 1 168 ? -3.818 5.162 3.732 1.00 96.75 168 ALA A CA 1
ATOM 1250 C C . ALA A 1 168 ? -5.342 5.019 3.578 1.00 96.75 168 ALA A C 1
ATOM 1252 O O . ALA A 1 168 ? -5.954 5.628 2.693 1.00 96.75 168 ALA A O 1
ATOM 1253 N N . TYR A 1 169 ? -5.935 4.216 4.454 1.00 97.25 169 TYR A N 1
ATOM 1254 C CA . TYR A 1 169 ? -7.374 4.037 4.568 1.00 97.25 169 TYR A CA 1
ATOM 1255 C C . TYR A 1 169 ? -7.907 4.900 5.712 1.00 97.25 169 TYR A C 1
ATOM 1257 O O . TYR A 1 169 ? -7.344 4.902 6.806 1.00 97.25 169 TYR A O 1
ATOM 1265 N N . THR A 1 170 ? -9.027 5.579 5.474 1.00 97.31 170 THR A N 1
ATOM 1266 C CA . THR A 1 170 ? -9.792 6.285 6.505 1.00 97.31 170 THR A CA 1
ATOM 1267 C C . THR A 1 170 ? -11.264 5.972 6.301 1.00 97.31 170 THR A C 1
ATOM 1269 O O . THR A 1 170 ? -11.787 6.109 5.192 1.00 97.31 170 THR A O 1
ATOM 1272 N N . GLY A 1 171 ? -11.937 5.552 7.363 1.00 96.88 171 GLY A N 1
ATOM 1273 C CA . GLY A 1 171 ? -13.342 5.178 7.318 1.00 96.88 171 GLY A CA 1
ATOM 1274 C C . GLY A 1 171 ? -13.949 5.107 8.708 1.00 96.88 171 GLY A C 1
ATOM 1275 O O . GLY A 1 171 ? -13.343 5.540 9.682 1.00 96.88 171 GLY A O 1
ATOM 1276 N N . ASN A 1 172 ? -15.151 4.547 8.789 1.00 96.81 172 ASN A N 1
ATOM 1277 C CA . ASN A 1 172 ? -15.826 4.283 10.052 1.00 96.81 172 ASN A CA 1
ATOM 1278 C C . ASN A 1 172 ? -16.178 2.798 10.138 1.00 96.81 172 ASN A C 1
ATOM 1280 O O . ASN A 1 172 ? -16.549 2.188 9.134 1.00 96.81 172 ASN A O 1
ATOM 1284 N N . ILE A 1 173 ? -16.120 2.250 11.345 1.00 96.25 173 ILE A N 1
ATOM 1285 C CA . ILE A 1 173 ? -16.668 0.935 11.683 1.00 96.25 173 ILE A CA 1
ATOM 1286 C C . ILE A 1 173 ? -17.877 1.109 12.595 1.00 96.25 173 ILE A C 1
ATOM 1288 O O . ILE A 1 173 ? -17.934 2.065 13.368 1.00 96.25 173 ILE A O 1
ATOM 1292 N N . THR A 1 174 ? -18.820 0.175 12.537 1.00 96.75 174 THR A N 1
ATOM 1293 C CA . THR A 1 174 ? -19.975 0.143 13.438 1.00 96.75 174 THR A CA 1
ATOM 1294 C C . THR A 1 174 ? -19.963 -1.168 14.204 1.00 96.75 174 THR A C 1
ATOM 1296 O O . THR A 1 174 ? -19.960 -2.235 13.597 1.00 96.75 174 THR A O 1
ATOM 1299 N N . ILE A 1 175 ? -19.962 -1.066 15.529 1.00 97.12 175 ILE A N 1
ATOM 1300 C CA . ILE A 1 175 ? -19.969 -2.187 16.464 1.00 97.12 175 ILE A CA 1
ATOM 1301 C C . ILE A 1 175 ? -21.361 -2.308 17.065 1.00 97.12 175 ILE A C 1
ATOM 1303 O O . ILE A 1 175 ? -21.962 -1.318 17.491 1.00 97.12 175 ILE A O 1
ATOM 1307 N N . THR A 1 176 ? -21.872 -3.530 17.101 1.00 95.50 176 THR A N 1
ATOM 1308 C CA . THR A 1 176 ? -23.170 -3.866 17.689 1.00 95.50 176 THR A CA 1
ATOM 1309 C C . THR A 1 176 ? -23.027 -5.077 18.611 1.00 95.50 176 THR A C 1
ATOM 1311 O O . THR A 1 176 ? -21.944 -5.642 18.738 1.00 95.50 176 THR A O 1
ATOM 1314 N N . ALA A 1 177 ? -24.125 -5.507 19.235 1.00 92.50 177 ALA A N 1
ATOM 1315 C CA . ALA A 1 177 ? -24.151 -6.763 19.983 1.00 92.50 177 ALA A CA 1
ATOM 1316 C C . ALA A 1 177 ? -23.954 -8.010 19.096 1.00 92.50 177 ALA A C 1
ATOM 1318 O O . ALA A 1 177 ? -23.641 -9.081 19.610 1.00 92.50 177 ALA A O 1
ATOM 1319 N N . ASP A 1 178 ? -24.130 -7.888 17.775 1.00 95.19 178 ASP A N 1
ATOM 1320 C CA . ASP A 1 178 ? -23.882 -8.978 16.836 1.00 95.19 178 ASP A CA 1
ATOM 1321 C C . ASP A 1 178 ? -22.374 -9.227 16.684 1.00 95.19 178 ASP A C 1
ATOM 1323 O O . ASP A 1 178 ? -21.623 -8.350 16.240 1.00 95.19 178 ASP A O 1
ATOM 1327 N N . ALA A 1 179 ? -21.950 -10.452 17.001 1.00 93.00 179 ALA A N 1
ATOM 1328 C CA . ALA A 1 179 ? -20.568 -10.903 16.886 1.00 93.00 179 ALA A CA 1
ATOM 1329 C C . ALA A 1 179 ? -20.003 -10.787 15.461 1.00 93.00 179 ALA A C 1
ATOM 1331 O O . ALA A 1 179 ? -18.790 -10.647 15.292 1.00 93.00 179 ALA A O 1
ATOM 1332 N N . ALA A 1 180 ? -20.857 -10.772 14.431 1.00 93.38 180 ALA A N 1
ATOM 1333 C CA . ALA A 1 180 ? -20.431 -10.532 13.053 1.00 93.38 180 ALA A CA 1
ATOM 1334 C C . ALA A 1 180 ? -19.776 -9.150 12.859 1.00 93.38 180 ALA A C 1
ATOM 1336 O O . ALA A 1 180 ? -18.977 -8.978 11.942 1.00 93.38 180 ALA A O 1
ATOM 1337 N N . THR A 1 181 ? -20.073 -8.179 13.731 1.00 93.44 181 THR A N 1
ATOM 1338 C CA . THR A 1 181 ? -19.489 -6.825 13.694 1.00 93.44 181 THR A CA 1
ATOM 1339 C C . THR A 1 181 ? -18.173 -6.696 14.468 1.00 93.44 181 THR A C 1
ATOM 1341 O O . THR A 1 181 ? -17.591 -5.617 14.518 1.00 93.44 181 THR A O 1
ATOM 1344 N N . HIS A 1 182 ? -17.689 -7.772 15.101 1.00 95.12 182 HIS A N 1
ATOM 1345 C CA . HIS A 1 182 ? -16.492 -7.735 15.959 1.00 95.12 182 HIS A CA 1
ATOM 1346 C C . HIS A 1 182 ? -15.204 -8.086 15.209 1.00 95.12 182 HIS A C 1
ATOM 1348 O O . HIS A 1 182 ? -14.117 -8.017 15.775 1.00 95.12 182 HIS A O 1
ATOM 1354 N N . THR A 1 183 ? -15.297 -8.454 13.932 1.00 96.25 183 THR A N 1
ATOM 1355 C CA . THR A 1 183 ? -14.135 -8.641 13.054 1.00 96.25 183 THR A CA 1
ATOM 1356 C C . THR A 1 183 ? -14.255 -7.709 11.862 1.00 96.25 183 THR A C 1
ATOM 1358 O O . THR A 1 183 ? -15.057 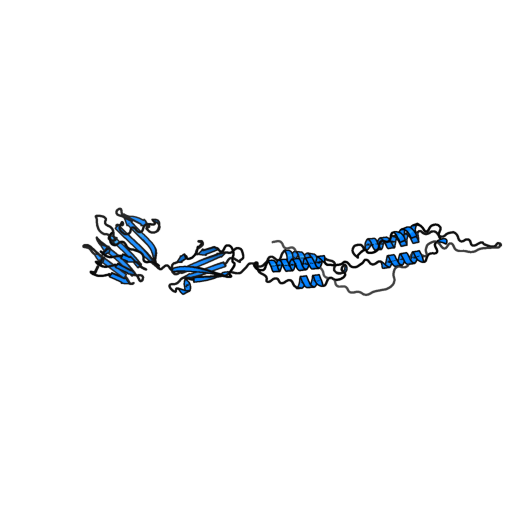-7.935 10.957 1.00 96.25 183 THR A O 1
ATOM 1361 N N . GLN A 1 184 ? -13.429 -6.668 11.844 1.00 96.00 184 GLN A N 1
ATOM 1362 C CA . GLN A 1 184 ? -13.480 -5.637 10.818 1.00 96.00 184 GLN A CA 1
ATOM 1363 C C . GLN A 1 184 ? -12.420 -5.892 9.754 1.00 96.00 184 GLN A C 1
ATOM 1365 O O . GLN A 1 184 ? -11.220 -5.851 10.019 1.00 96.00 184 GLN A O 1
ATOM 1370 N N . THR A 1 185 ? -12.875 -6.142 8.527 1.00 95.38 185 THR A N 1
ATOM 1371 C CA . THR A 1 185 ? -11.977 -6.298 7.381 1.00 95.38 185 THR A CA 1
ATOM 1372 C C . THR A 1 185 ? -11.728 -4.946 6.727 1.00 95.38 185 THR A C 1
ATOM 1374 O O . THR A 1 185 ? -12.669 -4.279 6.296 1.00 95.38 185 THR A O 1
ATOM 1377 N N . VAL A 1 186 ? -10.460 -4.554 6.624 1.00 95.94 186 VAL A N 1
ATOM 1378 C CA . VAL A 1 186 ? -10.029 -3.338 5.932 1.00 95.94 186 VAL A CA 1
ATOM 1379 C C . VAL A 1 186 ? -9.265 -3.736 4.676 1.00 95.94 186 VAL A C 1
ATOM 1381 O O . VAL A 1 186 ? -8.199 -4.346 4.746 1.00 95.94 186 VAL A O 1
ATOM 1384 N N . ALA A 1 187 ? -9.821 -3.390 3.516 1.00 96.19 187 ALA A N 1
ATOM 1385 C CA . ALA A 1 187 ? -9.171 -3.584 2.227 1.00 96.19 187 ALA A CA 1
ATOM 1386 C C . ALA A 1 187 ? -8.364 -2.335 1.854 1.00 96.19 187 ALA A C 1
ATOM 1388 O O . ALA A 1 187 ? -8.924 -1.264 1.610 1.00 96.19 187 ALA A O 1
ATOM 1389 N N . MET A 1 188 ? -7.044 -2.482 1.822 1.00 96.25 188 MET A N 1
ATOM 1390 C CA . MET A 1 188 ? -6.100 -1.462 1.386 1.00 96.25 188 MET A CA 1
ATOM 1391 C C . MET A 1 188 ? -5.793 -1.598 -0.107 1.00 96.25 188 MET A C 1
ATOM 1393 O O . MET A 1 188 ? -6.058 -2.615 -0.745 1.00 96.25 188 MET A O 1
ATOM 1397 N N . THR A 1 189 ? -5.228 -0.541 -0.684 1.00 96.12 189 THR A N 1
ATOM 1398 C CA . THR A 1 189 ? -4.797 -0.509 -2.086 1.00 96.12 189 THR A CA 1
ATOM 1399 C C . THR A 1 189 ? -3.311 -0.201 -2.137 1.00 96.12 189 THR A C 1
ATOM 1401 O O . THR A 1 189 ? -2.890 0.825 -1.597 1.00 96.12 189 THR A O 1
ATOM 1404 N N . TYR A 1 190 ? -2.530 -1.060 -2.796 1.00 97.00 190 TYR A N 1
ATOM 1405 C CA . TYR A 1 190 ? -1.102 -0.823 -2.996 1.00 97.00 190 TYR A CA 1
ATOM 1406 C C . TYR A 1 190 ? -0.836 0.494 -3.727 1.00 97.00 190 TYR A C 1
ATOM 1408 O O . TYR A 1 190 ? -1.626 0.945 -4.561 1.00 97.00 190 TYR A O 1
ATOM 1416 N N . LEU A 1 191 ? 0.308 1.100 -3.421 1.00 96.81 191 LEU A N 1
ATOM 1417 C CA . LEU A 1 191 ? 0.838 2.217 -4.194 1.00 96.81 191 LEU A CA 1
ATOM 1418 C C . LEU A 1 191 ? 1.257 1.742 -5.599 1.00 96.81 191 LEU A C 1
ATOM 1420 O O . LEU A 1 191 ? 1.640 0.580 -5.760 1.00 96.81 191 LEU A O 1
ATOM 1424 N N . PRO A 1 192 ? 1.194 2.612 -6.623 1.00 97.12 192 PRO A N 1
ATOM 1425 C CA . PRO A 1 192 ? 1.709 2.286 -7.950 1.00 97.12 192 PRO A CA 1
ATOM 1426 C C . PRO A 1 192 ? 3.224 2.026 -7.907 1.00 97.12 192 PRO A C 1
ATOM 1428 O O . PRO A 1 192 ? 3.920 2.557 -7.040 1.00 97.12 192 PRO A O 1
ATOM 1431 N N . ALA A 1 193 ? 3.733 1.233 -8.854 1.00 98.12 193 ALA A N 1
ATOM 1432 C CA . ALA A 1 193 ? 5.174 1.107 -9.062 1.00 98.12 193 ALA A CA 1
ATOM 1433 C C . ALA A 1 193 ? 5.781 2.450 -9.507 1.00 98.12 193 ALA A C 1
ATOM 1435 O O . ALA A 1 193 ? 5.111 3.282 -10.128 1.00 98.12 193 ALA A O 1
ATOM 1436 N N . ASP A 1 194 ? 7.064 2.647 -9.226 1.00 98.19 194 ASP A N 1
ATOM 1437 C CA . ASP A 1 194 ? 7.839 3.776 -9.727 1.00 98.19 194 ASP A CA 1
ATOM 1438 C C . ASP A 1 194 ? 8.311 3.502 -11.163 1.00 98.19 194 ASP A C 1
ATOM 1440 O O . ASP A 1 194 ? 9.099 2.588 -11.418 1.00 98.19 194 ASP A O 1
ATOM 1444 N N . TYR A 1 195 ? 7.835 4.323 -12.100 1.00 98.50 195 TYR A N 1
ATOM 1445 C CA . TYR A 1 195 ? 8.176 4.250 -13.522 1.00 98.50 195 TYR A CA 1
ATOM 1446 C C . TYR A 1 195 ? 9.214 5.283 -13.965 1.00 98.50 195 TYR A C 1
ATOM 1448 O O . TYR A 1 195 ? 9.493 5.375 -15.160 1.00 98.50 195 TYR A O 1
ATOM 1456 N N . THR A 1 196 ? 9.828 6.027 -13.045 1.00 98.62 196 THR A N 1
ATOM 1457 C CA . THR A 1 196 ? 10.775 7.102 -13.379 1.00 98.62 196 THR A CA 1
ATOM 1458 C C . THR A 1 196 ? 11.880 6.622 -14.327 1.00 98.62 196 THR A C 1
ATOM 1460 O O . THR A 1 196 ? 12.129 7.248 -15.354 1.00 98.62 196 THR A O 1
ATOM 1463 N N . LYS A 1 197 ? 12.475 5.448 -14.073 1.00 98.50 197 LYS A N 1
ATOM 1464 C CA . LYS A 1 197 ? 13.504 4.872 -14.963 1.00 98.50 197 LYS A CA 1
ATOM 1465 C C . LYS A 1 197 ? 12.963 4.469 -16.336 1.00 98.50 197 LYS A C 1
ATOM 1467 O O . LYS A 1 197 ? 13.669 4.584 -17.334 1.00 98.50 197 LYS A O 1
ATOM 1472 N N . VAL A 1 198 ? 11.721 3.986 -16.398 1.00 98.81 198 VAL A N 1
ATOM 1473 C CA . VAL A 1 198 ? 11.061 3.653 -17.669 1.00 98.81 198 VAL A CA 1
ATOM 1474 C C . VAL A 1 198 ? 10.863 4.929 -18.483 1.00 98.81 198 VAL A C 1
ATOM 1476 O O . VAL A 1 198 ? 11.196 4.959 -19.665 1.00 98.81 198 VAL A O 1
ATOM 1479 N N . ASP A 1 199 ? 10.383 5.999 -17.847 1.00 98.69 199 ASP A N 1
ATOM 1480 C CA . ASP A 1 199 ? 10.206 7.308 -18.477 1.00 98.69 199 ASP A CA 1
ATOM 1481 C C . ASP A 1 199 ? 11.531 7.895 -18.977 1.00 98.69 199 ASP A C 1
ATOM 1483 O O . ASP A 1 199 ? 11.608 8.366 -20.114 1.00 98.69 199 ASP A O 1
ATOM 1487 N N . GLU A 1 200 ? 12.598 7.798 -18.184 1.00 98.69 200 GLU A N 1
ATOM 1488 C CA . GLU A 1 200 ? 13.947 8.199 -18.594 1.00 98.69 200 GLU A CA 1
ATOM 1489 C C . GLU A 1 200 ? 14.448 7.395 -19.802 1.00 98.69 200 GLU A C 1
ATOM 1491 O O . GLU A 1 200 ? 14.982 7.974 -20.752 1.00 98.69 200 GLU A O 1
ATOM 1496 N N . ALA A 1 201 ? 14.259 6.073 -19.811 1.00 98.75 201 ALA A N 1
ATOM 1497 C CA . ALA A 1 201 ? 14.666 5.219 -20.924 1.00 98.75 201 ALA A CA 1
ATOM 1498 C C . ALA A 1 201 ? 13.870 5.523 -22.208 1.00 98.75 201 ALA A C 1
ATOM 1500 O O . ALA A 1 201 ? 14.455 5.625 -23.290 1.00 98.75 201 ALA A O 1
ATOM 1501 N N . ILE A 1 202 ? 12.555 5.751 -22.099 1.00 98.75 202 ILE A N 1
ATOM 1502 C CA . ILE A 1 202 ? 11.706 6.185 -23.221 1.00 98.75 202 ILE A CA 1
ATOM 1503 C C . ILE A 1 202 ? 12.166 7.551 -23.744 1.00 98.75 202 ILE A C 1
ATOM 1505 O O . ILE A 1 202 ? 12.262 7.752 -24.958 1.00 98.75 202 ILE A O 1
ATOM 1509 N N . ALA A 1 203 ? 12.486 8.495 -22.857 1.00 98.75 203 ALA A N 1
ATOM 1510 C CA . ALA A 1 203 ? 12.991 9.805 -23.252 1.00 98.75 203 ALA A CA 1
ATOM 1511 C C . ALA A 1 203 ? 14.326 9.694 -24.007 1.00 98.75 203 ALA A C 1
ATOM 1513 O O . ALA A 1 203 ? 14.483 10.324 -25.056 1.00 98.75 203 ALA A O 1
ATOM 1514 N N . LYS A 1 204 ? 15.254 8.843 -23.537 1.00 98.38 204 LYS A N 1
ATOM 1515 C CA . LYS A 1 204 ? 16.503 8.529 -24.255 1.00 98.38 204 LYS A CA 1
ATOM 1516 C C . LYS A 1 204 ? 16.212 7.971 -25.648 1.00 98.38 204 LYS A C 1
ATOM 1518 O O . LYS A 1 204 ? 16.778 8.477 -26.610 1.00 98.38 204 LYS A O 1
ATOM 1523 N N . ALA A 1 205 ? 15.311 6.990 -25.773 1.00 98.44 205 ALA A N 1
ATOM 1524 C CA . ALA A 1 205 ? 14.925 6.414 -27.065 1.00 98.44 205 ALA A CA 1
ATOM 1525 C C . ALA A 1 205 ? 14.382 7.477 -28.036 1.00 98.44 205 ALA A C 1
ATOM 1527 O O . ALA A 1 205 ? 14.788 7.522 -29.197 1.00 98.44 205 ALA A O 1
ATOM 1528 N N . ASN A 1 206 ? 13.501 8.357 -27.556 1.00 97.75 206 ASN A N 1
ATOM 1529 C CA . ASN A 1 206 ? 12.864 9.399 -28.366 1.00 97.75 206 ASN A CA 1
ATOM 1530 C C . ASN A 1 206 ? 13.822 10.522 -28.790 1.00 97.75 206 ASN A C 1
ATOM 1532 O O . ASN A 1 206 ? 13.568 11.191 -29.789 1.00 97.75 206 ASN A O 1
ATOM 1536 N N . ALA A 1 207 ? 14.918 10.733 -28.058 1.00 98.25 207 ALA A N 1
ATOM 1537 C CA . ALA A 1 207 ? 15.937 11.720 -28.406 1.00 98.25 207 ALA A CA 1
ATOM 1538 C C . ALA A 1 207 ? 16.862 11.264 -29.553 1.00 98.25 207 ALA A C 1
ATOM 1540 O O . ALA A 1 207 ? 17.593 12.080 -30.120 1.00 98.25 207 ALA A O 1
ATOM 1541 N N . LEU A 1 208 ? 16.859 9.973 -29.902 1.00 97.56 208 LEU A N 1
ATOM 1542 C CA . LEU A 1 208 ? 17.713 9.427 -30.953 1.00 97.56 208 LEU A CA 1
ATOM 1543 C C . LEU A 1 208 ? 17.180 9.772 -32.346 1.00 97.56 208 LEU A C 1
ATOM 1545 O O . LEU A 1 208 ? 16.004 9.586 -32.654 1.00 97.56 208 LEU A O 1
ATOM 1549 N N . ASN A 1 209 ? 18.079 10.189 -33.240 1.00 96.44 209 ASN A N 1
ATOM 1550 C CA . ASN A 1 209 ? 17.749 10.297 -34.656 1.00 96.44 209 ASN A CA 1
ATOM 1551 C C . ASN A 1 209 ? 17.723 8.899 -35.293 1.00 96.44 209 ASN A C 1
ATOM 1553 O O . ASN A 1 209 ? 18.775 8.328 -35.590 1.00 96.44 209 ASN A O 1
ATOM 1557 N N . LYS A 1 210 ? 16.517 8.368 -35.522 1.00 95.94 210 LYS A N 1
ATOM 1558 C CA . LYS A 1 210 ? 16.283 7.032 -36.092 1.00 95.94 210 LYS A CA 1
ATOM 1559 C C . LYS A 1 210 ? 16.968 6.824 -37.445 1.00 95.94 210 LYS A C 1
ATOM 1561 O O . LYS A 1 210 ? 17.439 5.722 -37.721 1.00 95.94 210 LYS A O 1
ATOM 1566 N N . ASP A 1 211 ? 17.100 7.875 -38.255 1.00 95.31 211 ASP A N 1
ATOM 1567 C CA . ASP A 1 211 ? 17.692 7.774 -39.592 1.00 95.31 211 ASP A CA 1
ATOM 1568 C C . ASP A 1 211 ? 19.185 7.449 -39.564 1.00 95.31 211 ASP A C 1
ATOM 1570 O O . ASP A 1 211 ? 19.711 6.927 -40.551 1.00 95.31 211 ASP A O 1
ATOM 1574 N N . ASN A 1 212 ? 19.855 7.679 -38.433 1.00 97.56 212 ASN A N 1
ATOM 1575 C CA . ASN A 1 212 ? 21.267 7.362 -38.266 1.00 97.56 212 ASN A CA 1
ATOM 1576 C C . ASN A 1 212 ? 21.530 5.867 -38.019 1.00 97.56 212 ASN A C 1
ATOM 1578 O O . ASN A 1 212 ? 22.683 5.448 -38.090 1.00 97.56 212 ASN A O 1
ATOM 1582 N N . TYR A 1 213 ? 20.511 5.052 -37.734 1.00 98.19 213 TYR A N 1
ATOM 1583 C CA . TYR A 1 213 ? 20.682 3.657 -37.308 1.00 98.19 213 TYR A CA 1
ATOM 1584 C C . TYR A 1 213 ? 20.213 2.653 -38.363 1.00 98.19 213 TYR A C 1
ATOM 1586 O O . TYR A 1 213 ? 19.240 2.889 -39.077 1.00 98.19 213 TYR A O 1
ATOM 1594 N N . LYS A 1 214 ? 20.903 1.510 -38.470 1.00 97.75 214 LYS A N 1
ATOM 1595 C CA . LYS A 1 214 ? 20.593 0.441 -39.440 1.00 97.75 214 LYS A CA 1
ATOM 1596 C C . LYS A 1 214 ? 19.219 -0.183 -39.189 1.00 97.75 214 LYS A C 1
ATOM 1598 O O . LYS A 1 214 ? 18.508 -0.486 -40.141 1.00 97.75 214 LYS A O 1
ATOM 1603 N N . ASN A 1 215 ? 18.853 -0.363 -37.923 1.00 97.38 215 ASN A N 1
ATOM 1604 C CA . ASN A 1 215 ? 17.554 -0.876 -37.506 1.00 97.38 215 ASN A CA 1
ATOM 1605 C C . ASN A 1 215 ? 17.178 -0.286 -36.137 1.00 97.38 215 ASN A C 1
ATOM 1607 O O . ASN A 1 215 ? 18.009 -0.287 -35.233 1.00 97.38 215 ASN A O 1
ATOM 1611 N N . PHE A 1 216 ? 15.939 0.188 -35.989 1.00 97.69 216 PHE A N 1
ATOM 1612 C CA . PHE A 1 216 ? 15.397 0.754 -34.748 1.00 97.69 216 PHE A CA 1
ATOM 1613 C C . PHE A 1 216 ? 14.219 -0.063 -34.172 1.00 97.69 216 PHE A C 1
ATOM 1615 O O . PHE A 1 216 ? 13.681 0.266 -33.116 1.00 97.69 216 PHE A O 1
ATOM 1622 N N . SER A 1 217 ? 13.828 -1.161 -34.831 1.00 98.25 217 SER A N 1
ATOM 1623 C CA . SER A 1 217 ? 12.611 -1.921 -34.516 1.00 98.25 217 SER A CA 1
ATOM 1624 C C . SER A 1 217 ? 12.608 -2.522 -33.109 1.00 98.25 217 SER A C 1
ATOM 1626 O O . SER A 1 217 ? 11.557 -2.616 -32.484 1.00 98.25 217 SER A O 1
ATOM 1628 N N . ALA A 1 218 ? 13.773 -2.929 -32.593 1.00 98.50 218 ALA A N 1
ATOM 1629 C CA . ALA A 1 218 ? 13.890 -3.500 -31.251 1.00 98.50 218 ALA A CA 1
ATOM 1630 C C . ALA A 1 218 ? 13.587 -2.465 -30.153 1.00 98.50 218 ALA A C 1
ATOM 1632 O O . ALA A 1 218 ? 12.923 -2.791 -29.173 1.00 98.50 218 ALA A O 1
ATOM 1633 N N . VAL A 1 219 ? 14.019 -1.213 -30.344 1.00 98.69 219 VAL A N 1
ATOM 1634 C CA . VAL A 1 219 ? 13.730 -0.114 -29.412 1.00 98.69 219 VAL A CA 1
ATOM 1635 C C . VAL A 1 219 ? 12.239 0.209 -29.425 1.00 98.69 219 VAL A C 1
ATOM 1637 O O . VAL A 1 219 ? 11.629 0.330 -28.368 1.00 98.69 219 VAL A O 1
ATOM 1640 N N . GLU A 1 220 ? 11.623 0.283 -30.608 1.00 98.38 220 GLU A N 1
ATOM 1641 C CA . GLU A 1 220 ? 10.175 0.510 -30.733 1.00 98.38 220 GLU A CA 1
ATOM 1642 C C . GLU A 1 220 ? 9.359 -0.609 -30.086 1.00 98.38 220 GLU A C 1
ATOM 1644 O O . GLU A 1 220 ? 8.392 -0.333 -29.380 1.00 98.38 220 GLU A O 1
ATOM 1649 N N . ALA A 1 221 ? 9.768 -1.866 -30.275 1.00 98.62 221 ALA A N 1
ATOM 1650 C CA . ALA A 1 221 ? 9.123 -3.005 -29.636 1.00 98.62 221 ALA A CA 1
ATOM 1651 C C . ALA A 1 221 ? 9.219 -2.932 -28.104 1.00 98.62 221 ALA A C 1
ATOM 1653 O O . ALA A 1 221 ? 8.207 -3.117 -27.431 1.00 98.62 221 ALA A O 1
ATOM 1654 N N . ALA A 1 222 ? 10.397 -2.613 -27.555 1.00 98.6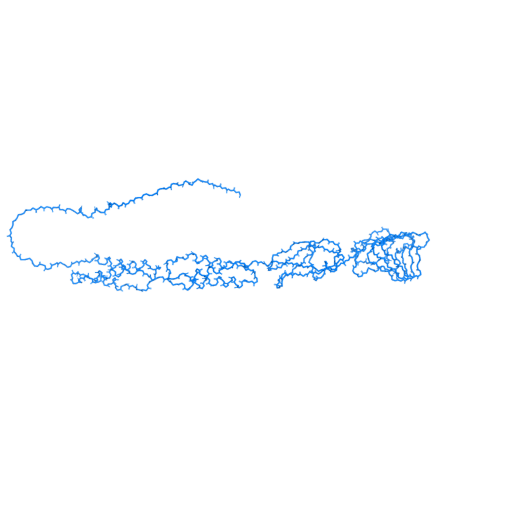2 222 ALA A N 1
ATOM 1655 C CA . ALA A 1 222 ? 10.594 -2.481 -26.111 1.00 98.62 222 ALA A CA 1
ATOM 1656 C C . ALA A 1 222 ? 9.763 -1.334 -25.511 1.00 98.62 222 ALA A C 1
ATOM 1658 O O . ALA A 1 222 ? 9.128 -1.517 -24.476 1.00 98.6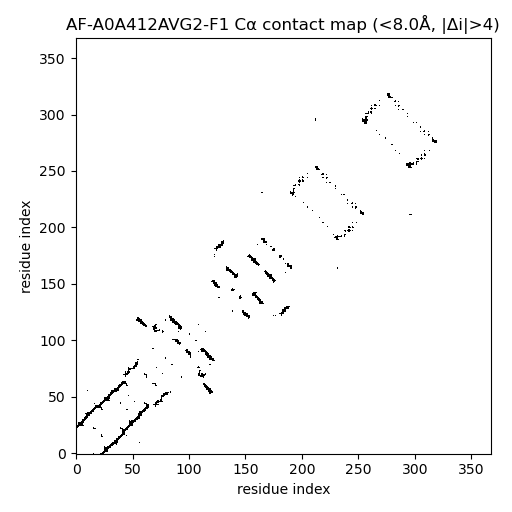2 222 ALA A O 1
ATOM 1659 N N . VAL A 1 223 ? 9.703 -0.177 -26.182 1.00 98.62 223 VAL A N 1
ATOM 1660 C CA . VAL A 1 223 ? 8.878 0.966 -25.750 1.00 98.62 223 VAL A CA 1
ATOM 1661 C C . VAL A 1 223 ? 7.384 0.625 -25.794 1.00 98.62 223 VAL A C 1
ATOM 1663 O O . VAL A 1 223 ? 6.660 0.940 -24.853 1.00 98.62 223 VAL A O 1
ATOM 1666 N N . ASN A 1 224 ? 6.916 -0.051 -26.846 1.00 98.31 224 ASN A N 1
ATOM 1667 C CA . ASN A 1 224 ? 5.507 -0.442 -26.983 1.00 98.31 224 ASN A CA 1
ATOM 1668 C C . ASN A 1 224 ? 5.083 -1.550 -26.005 1.00 98.31 224 ASN A C 1
ATOM 1670 O O . ASN A 1 224 ? 3.893 -1.692 -25.733 1.00 98.31 224 ASN A O 1
ATOM 1674 N N . ALA A 1 225 ? 6.029 -2.337 -25.490 1.00 98.25 225 ALA A N 1
ATOM 1675 C CA . ALA A 1 225 ? 5.770 -3.388 -24.509 1.00 98.25 225 ALA A CA 1
ATOM 1676 C C . ALA A 1 225 ? 5.586 -2.856 -23.075 1.00 98.25 225 ALA A C 1
ATOM 1678 O O . ALA A 1 225 ? 5.269 -3.636 -22.179 1.00 98.25 225 ALA A O 1
ATOM 1679 N N . VAL A 1 226 ? 5.785 -1.554 -22.840 1.00 98.50 226 VAL A N 1
ATOM 1680 C CA . VAL A 1 226 ? 5.632 -0.949 -21.513 1.00 98.50 226 VAL A CA 1
ATOM 1681 C C . VAL A 1 226 ? 4.173 -1.005 -21.058 1.00 98.50 226 VAL A C 1
ATOM 1683 O O . VAL A 1 226 ? 3.293 -0.393 -21.662 1.00 98.50 226 VAL A O 1
ATOM 1686 N N . VAL A 1 227 ? 3.936 -1.676 -19.934 1.00 97.81 227 VAL A N 1
ATOM 1687 C CA . VAL A 1 227 ? 2.647 -1.730 -19.234 1.00 97.81 227 VAL A CA 1
ATOM 1688 C C . VAL A 1 227 ? 2.738 -0.862 -17.975 1.00 97.81 227 VAL A C 1
ATOM 1690 O O . VAL A 1 227 ? 3.768 -0.869 -17.315 1.00 97.81 227 VAL A O 1
ATOM 1693 N N . ARG A 1 228 ? 1.701 -0.069 -17.660 1.00 97.50 228 ARG A N 1
ATOM 1694 C CA . ARG A 1 228 ? 1.730 0.973 -16.603 1.00 97.50 228 ARG A CA 1
ATOM 1695 C C . ARG A 1 228 ? 0.846 0.690 -15.384 1.00 97.50 228 ARG A C 1
ATOM 1697 O O . ARG A 1 228 ? 0.756 1.531 -14.497 1.00 97.50 228 ARG A O 1
ATOM 170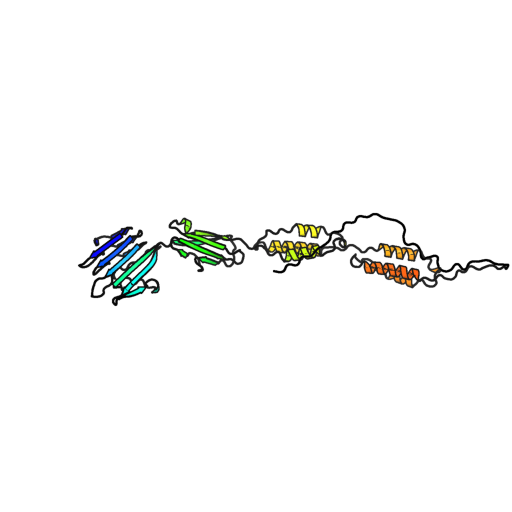4 N N . ASP A 1 229 ? 0.179 -0.455 -15.337 1.00 96.50 229 ASP A N 1
ATOM 1705 C CA . ASP A 1 229 ? -0.782 -0.817 -14.284 1.00 96.50 229 ASP A CA 1
ATOM 1706 C C . ASP A 1 229 ? -0.149 -1.538 -13.080 1.00 96.50 229 ASP A C 1
ATOM 1708 O O . ASP A 1 229 ? -0.855 -1.916 -12.146 1.00 96.50 229 ASP A O 1
ATOM 1712 N N . LYS A 1 230 ? 1.181 -1.683 -13.076 1.00 97.31 230 LYS A N 1
ATOM 1713 C CA . LYS A 1 230 ? 1.924 -2.332 -11.992 1.00 97.31 230 LYS A CA 1
ATOM 1714 C C . LYS A 1 230 ? 1.891 -1.541 -10.693 1.00 97.31 230 LYS A C 1
ATOM 1716 O O . LYS A 1 230 ? 1.998 -0.310 -10.682 1.00 97.31 230 LYS A O 1
ATOM 1721 N N . ASN A 1 231 ? 1.814 -2.273 -9.589 1.00 97.06 231 ASN A N 1
ATOM 1722 C CA . ASN A 1 231 ? 1.906 -1.723 -8.241 1.00 97.06 231 ASN A CA 1
ATOM 1723 C C . ASN A 1 231 ? 3.296 -1.967 -7.625 1.00 97.06 231 ASN A C 1
ATOM 1725 O O . ASN A 1 231 ? 4.126 -2.669 -8.196 1.00 97.06 231 ASN A O 1
ATOM 1729 N N . ILE A 1 232 ? 3.561 -1.394 -6.452 1.00 96.25 232 ILE A N 1
ATOM 1730 C CA . ILE A 1 232 ? 4.871 -1.447 -5.784 1.00 96.25 232 ILE A CA 1
ATOM 1731 C C . ILE A 1 232 ? 5.393 -2.874 -5.531 1.00 96.25 232 ILE A C 1
ATOM 1733 O O . ILE A 1 232 ? 6.604 -3.082 -5.488 1.00 96.25 232 ILE A O 1
ATOM 1737 N N . THR A 1 233 ? 4.516 -3.876 -5.413 1.00 95.88 233 THR A N 1
ATOM 1738 C CA . THR A 1 233 ? 4.936 -5.286 -5.274 1.00 95.88 233 THR A CA 1
ATOM 1739 C C . THR A 1 233 ? 5.545 -5.856 -6.560 1.00 95.88 233 THR A C 1
ATOM 1741 O O . THR A 1 233 ? 6.304 -6.819 -6.512 1.00 95.88 233 THR A O 1
ATOM 1744 N N . GLU A 1 234 ? 5.279 -5.219 -7.699 1.00 97.25 234 GLU A N 1
ATOM 1745 C CA . GLU A 1 234 ? 5.745 -5.587 -9.037 1.00 97.25 234 GLU A CA 1
ATOM 1746 C C . GLU A 1 234 ? 6.852 -4.633 -9.534 1.00 97.25 234 GLU A C 1
ATOM 1748 O O . GLU A 1 234 ? 7.119 -4.540 -10.733 1.00 97.25 234 GLU A O 1
ATOM 1753 N N . GLN A 1 235 ? 7.524 -3.906 -8.629 1.00 98.00 235 GLN A N 1
ATOM 1754 C CA . GLN A 1 235 ? 8.563 -2.926 -8.983 1.00 98.00 235 GLN A CA 1
ATOM 1755 C C . GLN A 1 235 ? 9.682 -3.520 -9.855 1.00 98.00 235 GLN A C 1
ATOM 1757 O O . GLN A 1 235 ? 10.207 -2.846 -10.740 1.00 98.00 235 GLN A O 1
ATOM 1762 N N . SER A 1 236 ? 10.022 -4.793 -9.647 1.00 98.12 236 SER A N 1
ATOM 1763 C CA . SER A 1 236 ? 11.019 -5.502 -10.454 1.00 98.12 236 SER A CA 1
ATOM 1764 C C . SER A 1 236 ? 10.608 -5.644 -11.923 1.00 98.12 236 SER A C 1
ATOM 1766 O O . SER A 1 236 ? 11.473 -5.636 -12.798 1.00 98.12 236 SER A O 1
ATOM 1768 N N . GLU A 1 237 ? 9.310 -5.730 -12.221 1.00 98.44 237 GLU A N 1
ATOM 1769 C CA . GLU A 1 237 ? 8.803 -5.749 -13.594 1.00 98.44 237 GLU A CA 1
ATOM 1770 C C . GLU A 1 237 ? 8.928 -4.368 -14.245 1.00 98.44 237 GLU A C 1
ATOM 1772 O O . GLU A 1 237 ? 9.356 -4.268 -15.397 1.00 98.44 237 GLU A O 1
ATOM 1777 N N . ALA A 1 238 ? 8.638 -3.294 -13.500 1.00 98.62 238 ALA A N 1
ATOM 1778 C CA . ALA A 1 238 ? 8.872 -1.922 -13.957 1.00 98.62 238 ALA A CA 1
ATOM 1779 C C . ALA A 1 238 ? 10.358 -1.663 -14.254 1.00 98.62 238 ALA A C 1
ATOM 1781 O O . ALA A 1 238 ? 10.703 -1.154 -15.325 1.00 98.62 238 ALA A O 1
ATOM 1782 N N . ASP A 1 239 ? 11.249 -2.094 -13.359 1.00 98.62 239 ASP A N 1
ATOM 1783 C CA . ASP A 1 239 ? 12.697 -2.019 -13.568 1.00 98.62 239 ASP A CA 1
ATOM 1784 C C . ASP A 1 239 ? 13.149 -2.848 -14.787 1.00 98.62 239 ASP A C 1
ATOM 1786 O O . ASP A 1 239 ? 14.004 -2.403 -15.560 1.00 98.62 239 ASP A O 1
ATOM 1790 N N . ALA A 1 240 ? 12.561 -4.028 -15.011 1.00 98.62 240 ALA A N 1
ATOM 1791 C CA . ALA A 1 240 ? 12.869 -4.866 -16.170 1.00 98.62 240 ALA A CA 1
ATOM 1792 C C . ALA A 1 240 ? 12.451 -4.211 -17.497 1.00 98.62 240 ALA A C 1
ATOM 1794 O O . ALA A 1 240 ? 13.195 -4.297 -18.477 1.00 98.62 240 ALA A O 1
ATOM 1795 N N . MET A 1 241 ? 11.309 -3.516 -17.534 1.00 98.69 241 MET A N 1
ATOM 1796 C CA . MET A 1 241 ? 10.874 -2.755 -18.712 1.00 98.69 241 MET A CA 1
ATOM 1797 C C . MET A 1 241 ? 11.848 -1.621 -19.049 1.00 98.69 241 MET A C 1
ATOM 1799 O O . MET A 1 241 ? 12.221 -1.461 -20.212 1.00 98.69 241 MET A O 1
ATOM 1803 N N . ALA A 1 242 ? 12.317 -0.875 -18.042 1.00 98.81 242 ALA A N 1
ATOM 1804 C CA . ALA A 1 242 ? 13.335 0.158 -18.244 1.00 98.81 242 ALA A CA 1
ATOM 1805 C C . ALA A 1 242 ? 14.621 -0.451 -18.818 1.00 98.81 242 ALA A C 1
ATOM 1807 O O . ALA A 1 242 ? 15.131 0.010 -19.842 1.00 98.81 242 ALA A O 1
ATOM 1808 N N . LYS A 1 243 ? 15.094 -1.545 -18.208 1.00 98.75 243 LYS A N 1
ATOM 1809 C CA . LYS A 1 243 ? 16.296 -2.253 -18.651 1.00 98.75 243 LYS A CA 1
ATOM 1810 C C . LYS A 1 243 ? 16.177 -2.748 -20.096 1.00 98.75 243 LYS A C 1
ATOM 1812 O O . LYS A 1 243 ? 17.126 -2.609 -20.860 1.00 98.75 243 LYS A O 1
ATOM 1817 N N . ALA A 1 244 ? 15.026 -3.291 -20.489 1.00 98.81 244 ALA A N 1
ATOM 1818 C CA . ALA A 1 244 ? 14.805 -3.776 -21.850 1.00 98.81 244 ALA A CA 1
ATOM 1819 C C . ALA A 1 244 ? 14.947 -2.658 -22.897 1.00 98.81 244 ALA A C 1
ATOM 1821 O O . ALA A 1 244 ? 15.531 -2.878 -23.959 1.00 98.81 244 ALA A O 1
ATOM 1822 N N . ILE A 1 245 ? 14.458 -1.451 -22.592 1.00 98.88 245 ILE A N 1
ATOM 1823 C CA . ILE A 1 245 ? 14.622 -0.282 -23.466 1.00 98.88 245 ILE A CA 1
ATOM 1824 C C . ILE A 1 245 ? 16.097 0.130 -23.535 1.00 98.88 245 ILE A C 1
ATOM 1826 O O . ILE A 1 245 ? 16.614 0.357 -24.628 1.00 98.88 245 ILE A O 1
ATOM 1830 N N . GLU A 1 246 ? 16.791 0.200 -22.397 1.00 98.81 246 GLU A N 1
ATOM 1831 C CA . GLU A 1 246 ? 18.212 0.572 -22.359 1.00 98.81 246 GLU A CA 1
ATOM 1832 C C . GLU A 1 246 ? 19.104 -0.430 -23.104 1.00 98.81 246 GLU A C 1
ATOM 1834 O O . GLU A 1 246 ? 19.966 -0.017 -23.883 1.00 98.81 246 GLU A O 1
ATOM 1839 N N . ASP A 1 247 ? 18.862 -1.731 -22.941 1.00 98.75 247 ASP A N 1
ATOM 1840 C CA . ASP A 1 247 ? 19.576 -2.785 -23.663 1.00 98.75 247 ASP A CA 1
ATOM 1841 C C . ASP A 1 247 ? 19.326 -2.686 -25.180 1.00 98.75 247 ASP A C 1
ATOM 1843 O O . ASP A 1 247 ? 20.261 -2.802 -25.977 1.00 98.75 247 ASP A O 1
ATOM 1847 N N . ALA A 1 248 ? 18.080 -2.424 -25.598 1.00 98.75 248 ALA A N 1
ATOM 1848 C CA . ALA A 1 248 ? 17.739 -2.247 -27.008 1.00 98.75 248 ALA A CA 1
ATOM 1849 C C . ALA A 1 248 ? 18.423 -1.011 -27.616 1.00 98.75 248 ALA A C 1
ATOM 1851 O O . ALA A 1 248 ? 18.901 -1.076 -28.750 1.00 98.75 248 ALA A O 1
ATOM 1852 N N . ILE A 1 249 ? 18.508 0.093 -26.865 1.00 98.62 249 ILE A N 1
ATOM 1853 C CA . ILE A 1 249 ? 19.254 1.294 -27.268 1.00 98.62 249 ILE A CA 1
ATOM 1854 C C . ILE A 1 249 ? 20.749 0.976 -27.391 1.00 98.62 249 ILE A C 1
ATOM 1856 O O . ILE A 1 249 ? 21.371 1.346 -28.385 1.00 98.62 249 ILE A O 1
ATOM 1860 N N . ALA A 1 250 ? 21.330 0.278 -26.412 1.00 98.56 250 ALA A N 1
ATOM 1861 C CA . ALA A 1 250 ? 22.750 -0.072 -26.407 1.00 98.56 250 ALA A CA 1
ATOM 1862 C C . ALA A 1 250 ? 23.143 -1.004 -27.568 1.00 98.56 250 ALA A C 1
ATOM 1864 O O . ALA A 1 250 ? 24.284 -0.972 -28.027 1.00 98.56 250 ALA A O 1
ATOM 1865 N N . ALA A 1 251 ? 22.203 -1.810 -28.066 1.00 98.38 251 ALA A N 1
ATOM 1866 C CA . ALA A 1 251 ? 22.403 -2.707 -29.201 1.00 98.38 251 ALA A CA 1
ATOM 1867 C C . ALA A 1 251 ? 22.288 -2.022 -30.581 1.00 98.38 251 ALA A C 1
ATOM 1869 O O . ALA A 1 251 ? 22.521 -2.674 -31.605 1.00 98.38 251 ALA A O 1
ATOM 1870 N N . LEU A 1 252 ? 21.921 -0.736 -30.642 1.00 98.38 252 LEU A N 1
ATOM 1871 C CA . LEU A 1 252 ? 21.774 -0.014 -31.905 1.00 98.38 252 LEU A CA 1
ATOM 1872 C C . LEU A 1 252 ? 23.103 0.097 -32.663 1.00 98.38 252 LEU A C 1
ATOM 1874 O O . LEU A 1 252 ? 24.158 0.386 -32.104 1.00 98.38 252 LEU A O 1
ATOM 1878 N N . GLN A 1 253 ? 23.027 -0.064 -33.984 1.00 97.88 253 GLN A N 1
ATOM 1879 C CA . GLN A 1 253 ? 24.173 0.063 -34.881 1.00 97.88 253 GLN A CA 1
ATOM 1880 C C . GLN A 1 253 ? 23.972 1.238 -35.831 1.00 97.88 253 GLN A C 1
ATOM 1882 O O . GLN A 1 253 ? 22.954 1.311 -36.526 1.00 97.88 253 GLN A O 1
ATOM 1887 N N . TYR A 1 254 ? 24.947 2.144 -35.887 1.00 98.12 254 TYR A N 1
ATOM 1888 C CA . TYR A 1 254 ? 24.933 3.252 -36.838 1.00 98.12 254 TYR A CA 1
ATOM 1889 C C . TYR A 1 254 ? 24.996 2.755 -38.285 1.00 98.12 254 TYR A C 1
ATOM 1891 O O . TYR A 1 254 ? 25.633 1.742 -38.588 1.00 98.12 254 TYR A O 1
ATOM 1899 N N . LYS A 1 255 ? 24.340 3.485 -39.190 1.00 98.12 255 LYS A N 1
ATOM 1900 C CA . LYS A 1 255 ? 24.541 3.345 -40.634 1.00 98.12 255 LYS A CA 1
ATOM 1901 C C . LYS A 1 255 ? 25.964 3.751 -40.994 1.00 98.12 255 LYS A C 1
ATOM 1903 O O . LYS A 1 255 ? 26.566 4.602 -40.342 1.00 98.12 255 LYS A O 1
ATOM 1908 N N . ASP A 1 256 ? 26.477 3.148 -42.055 1.00 97.81 256 ASP A N 1
ATOM 1909 C CA . ASP A 1 256 ? 27.783 3.506 -42.596 1.00 97.81 256 ASP A CA 1
ATOM 1910 C C . ASP A 1 256 ? 27.709 4.915 -43.219 1.00 97.81 256 ASP A C 1
ATOM 1912 O O . ASP A 1 256 ? 26.638 5.348 -43.655 1.00 97.81 256 ASP A O 1
ATOM 1916 N N . ALA A 1 257 ? 28.820 5.654 -43.231 1.00 97.75 257 ALA A N 1
ATOM 1917 C CA . ALA A 1 257 ? 28.871 6.951 -43.902 1.00 97.75 257 ALA A CA 1
ATOM 1918 C C . ALA A 1 257 ? 28.747 6.791 -45.428 1.00 97.75 257 ALA A C 1
ATOM 1920 O O . ALA A 1 257 ? 29.174 5.786 -46.001 1.00 97.75 257 ALA A O 1
ATOM 1921 N N . ASP A 1 258 ? 28.215 7.808 -46.100 1.00 97.88 258 ASP A N 1
ATOM 1922 C CA . ASP A 1 258 ? 28.147 7.859 -47.557 1.00 97.88 258 ASP A CA 1
ATOM 1923 C C . ASP A 1 258 ? 29.492 8.309 -48.146 1.00 97.88 258 ASP A C 1
ATOM 1925 O O . ASP A 1 258 ? 29.885 9.476 -48.044 1.00 97.88 258 ASP A O 1
ATOM 1929 N N . TYR A 1 259 ? 30.194 7.372 -48.787 1.00 98.06 259 TYR A N 1
ATOM 1930 C CA . TYR A 1 259 ? 31.475 7.605 -49.456 1.00 98.06 259 TYR A CA 1
ATOM 1931 C C . TYR A 1 259 ? 31.349 7.918 -50.953 1.00 98.06 259 TYR A C 1
ATOM 1933 O O . TYR A 1 259 ? 32.371 8.107 -51.613 1.00 98.06 259 TYR A O 1
ATOM 1941 N N . THR A 1 260 ? 30.141 8.056 -51.500 1.00 98.31 260 THR A N 1
ATOM 1942 C CA . THR A 1 260 ? 29.921 8.241 -52.946 1.00 98.31 260 THR A CA 1
ATOM 1943 C C . THR A 1 260 ? 30.717 9.419 -53.521 1.00 98.31 260 THR A C 1
ATOM 1945 O O . THR A 1 260 ? 31.307 9.317 -54.601 1.00 98.31 260 THR A O 1
ATOM 1948 N N . LYS A 1 261 ? 30.806 10.540 -52.790 1.00 97.75 261 LYS A N 1
ATOM 1949 C CA . LYS A 1 261 ? 31.617 11.701 -53.206 1.00 97.75 261 LYS A CA 1
ATOM 1950 C C . LYS A 1 261 ? 33.115 11.410 -53.175 1.00 97.75 261 LYS A C 1
ATOM 1952 O O . LYS A 1 261 ? 33.827 11.814 -54.091 1.00 97.75 261 LYS A O 1
ATOM 1957 N N . VAL A 1 262 ? 33.588 10.703 -52.148 1.00 98.31 262 VAL A N 1
ATOM 1958 C CA . VAL A 1 262 ? 34.992 10.281 -52.035 1.00 98.31 262 VAL A CA 1
ATOM 1959 C C . VAL A 1 262 ? 35.344 9.368 -53.205 1.00 98.31 262 VAL A C 1
ATOM 1961 O O . VAL A 1 262 ? 36.333 9.607 -53.890 1.00 98.31 262 VAL A O 1
ATOM 1964 N N . ASP A 1 263 ? 34.502 8.374 -53.485 1.00 97.94 263 ASP A N 1
ATOM 1965 C CA . ASP A 1 263 ? 34.689 7.434 -54.592 1.00 97.94 263 ASP A CA 1
ATOM 1966 C C . ASP A 1 263 ? 34.705 8.154 -55.944 1.00 97.94 263 ASP A C 1
ATOM 1968 O O . ASP A 1 263 ? 35.582 7.908 -56.774 1.00 97.94 263 ASP A O 1
ATOM 1972 N N . THR A 1 264 ? 33.804 9.121 -56.134 1.00 97.94 264 THR A N 1
ATOM 1973 C CA . THR A 1 264 ? 33.768 9.973 -57.331 1.00 97.94 264 THR A CA 1
ATOM 1974 C C . THR A 1 264 ? 35.047 10.803 -57.479 1.00 97.94 264 THR A C 1
ATOM 1976 O O . THR A 1 264 ? 35.610 10.878 -58.573 1.00 97.94 264 THR A O 1
ATOM 1979 N N . ALA A 1 265 ? 35.539 11.418 -56.402 1.00 97.62 265 ALA A N 1
ATOM 1980 C CA . ALA A 1 265 ? 36.762 12.218 -56.423 1.00 97.62 265 ALA A CA 1
ATOM 1981 C C . ALA A 1 265 ? 38.011 11.359 -56.694 1.00 97.62 265 ALA A C 1
ATOM 1983 O O . ALA A 1 265 ? 38.858 11.743 -57.504 1.00 97.62 265 ALA A O 1
ATOM 1984 N N . ILE A 1 266 ? 38.096 10.164 -56.098 1.00 97.25 266 ILE A N 1
ATOM 1985 C CA . ILE A 1 266 ? 39.161 9.186 -56.376 1.00 97.25 266 ILE A CA 1
ATOM 1986 C C . ILE A 1 266 ? 39.117 8.751 -57.846 1.00 97.25 266 ILE A C 1
ATOM 1988 O O . ILE A 1 266 ? 40.154 8.701 -58.506 1.00 97.25 266 ILE A O 1
ATOM 1992 N N . ALA A 1 267 ? 37.931 8.470 -58.390 1.00 97.69 267 ALA A N 1
ATOM 1993 C CA . ALA A 1 267 ? 37.782 8.102 -59.796 1.00 97.69 267 ALA A CA 1
ATOM 1994 C C . ALA A 1 267 ? 38.241 9.230 -60.735 1.00 97.69 267 ALA A C 1
ATOM 1996 O O . ALA A 1 267 ? 38.980 8.966 -61.686 1.00 97.69 267 ALA A O 1
ATOM 1997 N N . LYS A 1 268 ? 37.880 10.489 -60.438 1.00 95.50 268 LYS A N 1
ATOM 1998 C CA . LYS A 1 268 ? 38.386 11.666 -61.166 1.00 95.50 268 LYS A CA 1
ATOM 1999 C C . LYS A 1 268 ? 39.913 11.740 -61.106 1.00 95.50 268 LYS A C 1
ATOM 2001 O O . LYS A 1 268 ? 40.531 11.878 -62.155 1.00 95.50 268 LYS A O 1
ATOM 2006 N N . ALA A 1 269 ? 40.517 11.608 -59.921 1.00 94.81 269 ALA A N 1
ATOM 2007 C CA . ALA A 1 269 ? 41.974 11.607 -59.757 1.00 94.81 269 ALA A CA 1
ATOM 2008 C C . ALA A 1 269 ? 42.644 10.519 -60.613 1.00 94.81 269 ALA A C 1
ATOM 2010 O O . ALA A 1 269 ? 43.620 10.793 -61.310 1.00 94.81 269 ALA A O 1
ATOM 2011 N N . ASN A 1 270 ? 42.089 9.304 -60.607 1.00 94.50 270 ASN A N 1
ATOM 2012 C CA . ASN A 1 270 ? 42.623 8.159 -61.347 1.00 94.50 270 ASN A CA 1
ATOM 2013 C C . ASN A 1 270 ? 42.475 8.290 -62.871 1.00 94.50 270 ASN A C 1
ATOM 2015 O O . ASN A 1 270 ? 43.253 7.690 -63.610 1.00 94.50 270 ASN A O 1
ATOM 2019 N N . ALA A 1 271 ? 41.505 9.070 -63.355 1.00 95.62 271 ALA A N 1
ATOM 2020 C CA . ALA A 1 271 ? 41.321 9.328 -64.783 1.00 95.62 271 ALA A CA 1
ATOM 2021 C C . ALA A 1 271 ? 42.354 10.320 -65.361 1.00 95.62 271 ALA A C 1
ATOM 2023 O O . ALA A 1 271 ? 42.504 10.418 -66.583 1.00 95.62 271 ALA A O 1
ATOM 2024 N N . LEU A 1 272 ? 43.069 11.066 -64.512 1.00 93.00 272 LEU A N 1
ATOM 2025 C CA . LEU A 1 272 ? 44.075 12.035 -64.944 1.00 93.00 272 LEU A CA 1
ATOM 2026 C C . LEU A 1 272 ? 45.385 11.340 -65.341 1.00 93.00 272 LEU A C 1
ATOM 2028 O O . LEU A 1 272 ? 45.916 10.489 -64.631 1.00 93.00 272 LEU A O 1
ATOM 2032 N N . LYS A 1 273 ? 45.964 11.758 -66.473 1.00 91.44 273 LYS A N 1
ATOM 2033 C CA . LYS A 1 273 ? 47.295 11.305 -66.901 1.00 91.44 273 LYS A CA 1
ATOM 2034 C C . LYS A 1 273 ? 48.370 12.067 -66.130 1.00 91.44 273 LYS A C 1
ATOM 2036 O O . LYS A 1 273 ? 48.663 13.210 -66.476 1.00 91.44 273 LYS A O 1
ATOM 2041 N N . LYS A 1 274 ? 48.955 11.429 -65.114 1.00 89.81 274 LYS A N 1
ATOM 2042 C CA . LYS A 1 274 ? 49.948 12.031 -64.201 1.00 89.81 274 LYS A CA 1
ATOM 2043 C C . LYS A 1 274 ? 51.090 12.754 -64.930 1.00 89.81 274 LYS A C 1
ATOM 2045 O O . LYS A 1 274 ? 51.444 13.863 -64.546 1.00 89.81 274 LYS A O 1
ATOM 2050 N N . ASP A 1 275 ? 51.590 12.190 -66.032 1.00 88.44 275 ASP A N 1
ATOM 2051 C CA . ASP A 1 275 ? 52.712 12.760 -66.796 1.00 88.44 275 ASP A CA 1
ATOM 2052 C C . ASP A 1 275 ? 52.430 14.144 -67.391 1.00 88.44 275 ASP A C 1
ATOM 2054 O O . ASP A 1 275 ? 53.368 14.916 -67.604 1.00 88.44 275 ASP A O 1
ATOM 2058 N N . ASN A 1 276 ? 51.157 14.492 -67.599 1.00 90.81 276 ASN A N 1
ATOM 2059 C CA . ASN A 1 276 ? 50.747 15.779 -68.160 1.00 90.81 276 ASN A CA 1
ATOM 2060 C C . ASN A 1 276 ? 50.836 16.936 -67.151 1.00 90.81 276 ASN A C 1
ATOM 2062 O O . ASN A 1 276 ? 50.631 18.087 -67.536 1.00 90.81 276 ASN A O 1
ATOM 2066 N N . TYR A 1 277 ? 51.120 16.659 -65.877 1.00 91.75 277 TYR A N 1
ATOM 2067 C CA . TYR A 1 277 ? 51.126 17.645 -64.796 1.00 91.75 277 TYR A CA 1
ATOM 2068 C C . TYR A 1 277 ? 52.526 17.818 -64.207 1.00 91.75 277 TYR A C 1
ATOM 2070 O O . TYR A 1 277 ? 53.340 16.892 -64.237 1.00 91.75 277 TYR A O 1
ATOM 2078 N N . LYS A 1 278 ? 52.835 19.030 -63.727 1.00 92.81 278 LYS A N 1
ATOM 2079 C CA . LYS A 1 278 ? 54.152 19.366 -63.155 1.00 92.81 278 LYS A CA 1
ATOM 2080 C C . LYS A 1 278 ? 54.426 18.599 -61.860 1.00 92.81 278 LYS A C 1
ATOM 2082 O O . LYS A 1 278 ? 55.528 18.091 -61.691 1.00 92.81 278 LYS A O 1
ATOM 2087 N N . ASP A 1 279 ? 53.418 18.504 -60.998 1.00 92.25 279 ASP A N 1
ATOM 2088 C CA . ASP A 1 279 ? 53.449 17.779 -59.730 1.00 92.25 279 ASP A CA 1
ATOM 2089 C C . ASP A 1 279 ? 52.064 17.168 -59.467 1.00 92.25 279 ASP A C 1
ATOM 2091 O O . ASP A 1 279 ? 51.047 17.831 -59.664 1.00 92.25 279 ASP A O 1
ATOM 2095 N N . PHE A 1 280 ? 52.027 15.899 -59.061 1.00 94.44 280 PHE A N 1
ATOM 2096 C CA . PHE A 1 280 ? 50.805 15.153 -58.736 1.00 94.44 280 PHE A CA 1
ATOM 2097 C C . PHE A 1 280 ? 50.796 14.650 -57.278 1.00 94.44 280 PHE A C 1
ATOM 2099 O O . PHE A 1 280 ? 49.838 14.012 -56.838 1.00 94.44 280 PHE A O 1
ATOM 2106 N N . SER A 1 281 ? 51.848 14.949 -56.509 1.00 94.62 281 SER A N 1
ATOM 2107 C CA . SER A 1 281 ? 52.080 14.421 -55.160 1.00 94.62 281 SER A CA 1
ATOM 2108 C C . SER A 1 281 ? 50.967 14.780 -54.171 1.00 94.62 281 SER A C 1
ATOM 2110 O O . SER A 1 281 ? 50.555 13.935 -53.376 1.00 94.62 281 SER A O 1
ATOM 2112 N N . ALA A 1 282 ? 50.411 15.994 -54.2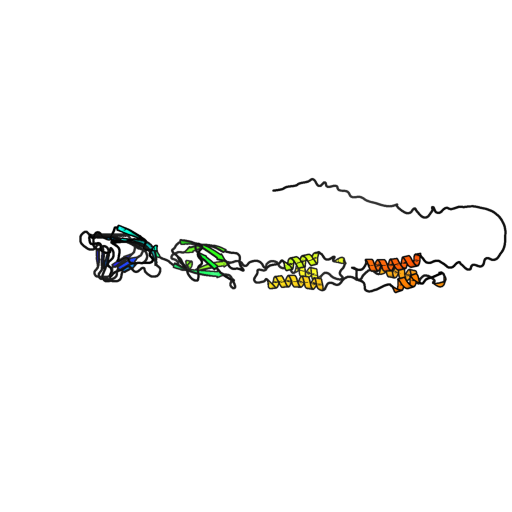61 1.00 94.69 282 ALA A N 1
ATOM 2113 C CA . ALA A 1 282 ? 49.307 16.442 -53.411 1.00 94.69 282 ALA A CA 1
ATOM 2114 C C . ALA A 1 282 ? 48.030 15.603 -53.603 1.00 94.69 282 ALA A C 1
ATOM 2116 O O . ALA A 1 282 ? 47.351 15.278 -52.628 1.00 94.69 282 ALA A O 1
ATOM 2117 N N . VAL A 1 283 ? 47.726 15.196 -54.841 1.00 96.00 283 VAL A N 1
ATOM 2118 C CA . VAL A 1 283 ? 46.567 14.340 -55.146 1.00 96.00 283 VAL A CA 1
ATOM 2119 C C . VAL A 1 283 ? 46.790 12.924 -54.614 1.00 96.00 283 VAL A C 1
ATOM 2121 O O . VAL A 1 283 ? 45.891 12.352 -54.000 1.00 96.00 283 VAL A O 1
ATOM 2124 N N . GLU A 1 284 ? 47.993 12.364 -54.778 1.00 95.06 284 GLU A N 1
ATOM 2125 C CA . GLU A 1 284 ? 48.328 11.041 -54.227 1.00 95.06 284 GLU A CA 1
ATOM 2126 C C . GLU A 1 284 ? 48.265 11.024 -52.698 1.00 95.06 284 GLU A C 1
ATOM 2128 O O . GLU A 1 284 ? 47.733 10.080 -52.110 1.00 95.06 284 GLU A O 1
ATOM 2133 N N . ALA A 1 285 ? 48.760 12.084 -52.055 1.00 96.56 285 ALA A N 1
ATOM 2134 C CA . ALA A 1 285 ? 48.689 12.246 -50.610 1.00 96.56 285 ALA A CA 1
ATOM 2135 C C . ALA A 1 285 ? 47.234 12.316 -50.123 1.00 96.56 285 ALA A C 1
ATOM 2137 O O . ALA A 1 285 ? 46.877 11.601 -49.185 1.00 96.56 285 ALA A O 1
ATOM 2138 N N . ALA A 1 286 ? 46.382 13.109 -50.784 1.00 96.81 286 ALA A N 1
ATOM 2139 C CA . ALA A 1 286 ? 44.966 13.235 -50.437 1.00 96.81 286 ALA A CA 1
ATOM 2140 C C . ALA A 1 286 ? 44.198 11.911 -50.603 1.00 96.81 286 ALA A C 1
ATOM 2142 O O . ALA A 1 286 ? 43.429 11.537 -49.720 1.00 96.81 286 ALA A O 1
ATOM 2143 N N . VAL A 1 287 ? 44.445 11.159 -51.684 1.00 97.00 287 VAL A N 1
ATOM 2144 C CA . VAL A 1 287 ? 43.830 9.835 -51.896 1.00 97.00 287 VAL A CA 1
ATOM 2145 C C . VAL A 1 287 ? 44.304 8.827 -50.844 1.00 97.00 287 VAL A C 1
ATOM 2147 O O . VAL A 1 287 ? 43.490 8.083 -50.298 1.00 97.00 287 VAL A O 1
ATOM 2150 N N . LYS A 1 288 ? 45.601 8.811 -50.512 1.00 96.81 288 LYS A N 1
ATOM 2151 C CA . LYS A 1 288 ? 46.160 7.916 -49.484 1.00 96.81 288 LYS A CA 1
ATOM 2152 C C . LYS A 1 288 ? 45.653 8.241 -48.075 1.00 96.81 288 LYS A C 1
ATOM 2154 O O . LYS A 1 288 ? 45.588 7.346 -47.238 1.00 96.81 288 LYS A O 1
ATOM 2159 N N . ALA A 1 289 ? 45.296 9.497 -47.814 1.00 97.19 289 ALA A N 1
ATOM 2160 C CA . ALA A 1 289 ? 44.757 9.943 -46.532 1.00 97.19 289 ALA A CA 1
ATOM 2161 C C . ALA A 1 289 ? 43.291 9.529 -46.293 1.00 97.19 289 ALA A C 1
ATOM 2163 O O . ALA A 1 289 ? 42.774 9.747 -45.197 1.00 97.19 289 ALA A O 1
ATOM 2164 N N . VAL A 1 290 ? 42.609 8.935 -47.280 1.00 97.50 290 VAL A N 1
ATOM 2165 C CA . VAL A 1 290 ? 41.221 8.480 -47.124 1.00 97.50 290 VAL A CA 1
ATOM 2166 C C . VAL A 1 290 ? 41.136 7.331 -46.120 1.00 97.50 290 VAL A C 1
ATOM 2168 O O . VAL A 1 290 ? 41.681 6.250 -46.337 1.00 97.50 290 VAL A O 1
ATOM 2171 N N . VAL A 1 291 ? 40.365 7.540 -45.053 1.00 96.81 291 VAL A N 1
ATOM 2172 C CA . VAL A 1 291 ? 40.058 6.526 -44.038 1.00 96.81 291 VAL A CA 1
ATOM 2173 C C . VAL A 1 291 ? 38.647 5.985 -44.262 1.00 96.81 291 VAL A C 1
ATOM 2175 O O . VAL A 1 291 ? 37.676 6.745 -44.306 1.00 96.81 291 VAL A O 1
ATOM 2178 N N . ARG A 1 292 ? 38.532 4.660 -44.405 1.00 97.06 292 ARG A N 1
ATOM 2179 C CA . ARG A 1 292 ? 37.264 3.928 -44.579 1.00 97.06 292 ARG A CA 1
ATOM 2180 C C . ARG A 1 292 ? 36.730 3.395 -43.250 1.00 97.06 292 ARG A C 1
ATOM 2182 O O . ARG A 1 292 ? 37.457 3.343 -42.266 1.00 97.06 292 ARG A O 1
ATOM 2189 N N . GLY A 1 293 ? 35.466 2.972 -43.255 1.00 95.50 293 GLY A N 1
ATOM 2190 C CA . GLY A 1 293 ? 34.806 2.373 -42.091 1.00 95.50 293 GLY A CA 1
ATOM 2191 C C . GLY A 1 293 ? 34.190 3.383 -41.122 1.00 95.50 293 GLY A C 1
ATOM 2192 O O . GLY A 1 293 ? 33.790 2.993 -40.030 1.00 95.50 293 GLY A O 1
ATOM 2193 N N . LYS A 1 294 ? 34.102 4.663 -41.508 1.00 97.19 294 LYS A N 1
ATOM 2194 C CA . LYS A 1 294 ? 33.368 5.668 -40.734 1.00 97.19 294 LYS A CA 1
ATOM 2195 C C . LYS A 1 294 ? 31.867 5.448 -40.839 1.00 97.19 294 LYS A C 1
ATOM 2197 O O . LYS A 1 294 ? 31.365 4.987 -41.869 1.00 97.19 294 LYS A O 1
ATOM 2202 N N . ASN A 1 295 ? 31.159 5.814 -39.780 1.00 98.00 295 ASN A N 1
ATOM 2203 C CA . ASN A 1 295 ? 29.704 5.750 -39.735 1.00 98.00 295 ASN A CA 1
ATOM 2204 C C . ASN A 1 295 ? 29.080 7.139 -39.968 1.00 98.00 295 ASN A C 1
ATOM 2206 O O . ASN A 1 295 ? 29.778 8.154 -40.019 1.00 98.00 295 ASN A O 1
ATOM 2210 N N . ILE A 1 296 ? 27.760 7.189 -40.114 1.00 97.38 296 ILE A N 1
ATOM 2211 C CA . ILE A 1 296 ? 27.013 8.404 -40.461 1.00 97.38 296 ILE A CA 1
ATOM 2212 C C . ILE A 1 296 ? 27.249 9.589 -39.504 1.00 97.38 296 ILE A C 1
ATOM 2214 O O . ILE A 1 296 ? 27.155 10.739 -39.931 1.00 97.38 296 ILE A O 1
ATOM 2218 N N . THR A 1 297 ? 27.621 9.364 -38.237 1.00 96.75 297 THR A N 1
ATOM 2219 C CA . THR A 1 297 ? 27.935 10.464 -37.303 1.00 96.75 297 THR A CA 1
ATOM 2220 C C . THR A 1 297 ? 29.216 11.211 -37.677 1.00 96.75 297 THR A C 1
ATOM 2222 O O . THR A 1 297 ? 29.421 12.345 -37.255 1.00 96.75 297 THR A O 1
ATOM 2225 N N . GLU A 1 298 ? 30.076 10.597 -38.487 1.00 97.62 298 GLU A N 1
ATOM 2226 C CA . GLU A 1 298 ? 31.346 11.150 -38.961 1.00 97.62 298 GLU A CA 1
ATOM 2227 C C . GLU A 1 298 ? 31.258 11.628 -40.424 1.00 97.62 298 GLU A C 1
ATOM 2229 O O . GLU A 1 298 ? 32.282 11.886 -41.061 1.00 97.62 298 GLU A O 1
ATOM 2234 N N . GLN A 1 299 ? 30.046 11.780 -40.978 1.00 97.81 299 GLN A N 1
ATOM 2235 C CA . GLN A 1 299 ? 29.834 12.129 -42.390 1.00 97.81 299 GLN A CA 1
ATOM 2236 C C . GLN A 1 299 ? 30.581 13.400 -42.815 1.00 97.81 299 GLN A C 1
ATOM 2238 O O . GLN A 1 299 ? 31.129 13.462 -43.912 1.00 97.81 299 GLN A O 1
ATOM 2243 N N . SER A 1 300 ? 30.672 14.400 -41.935 1.00 97.56 300 SER A N 1
ATOM 2244 C CA . SER A 1 300 ? 31.402 15.639 -42.235 1.00 97.56 300 SER A CA 1
ATOM 2245 C C . SER A 1 300 ? 32.903 15.417 -42.467 1.00 97.56 300 SER A C 1
ATOM 2247 O O . SER A 1 300 ? 33.527 16.152 -43.232 1.00 97.56 300 SER A O 1
ATOM 2249 N N . GLU A 1 301 ? 33.501 14.402 -41.842 1.00 97.75 301 GLU A N 1
ATOM 2250 C CA . GLU A 1 301 ? 34.894 14.029 -42.085 1.00 97.75 301 GLU A CA 1
ATOM 2251 C C . GLU A 1 301 ? 35.039 13.320 -43.430 1.00 97.75 301 GLU A C 1
ATOM 2253 O O . GLU A 1 301 ? 35.982 13.600 -44.171 1.00 97.75 301 GLU A O 1
ATOM 2258 N N . VAL A 1 302 ? 34.076 12.462 -43.780 1.00 98.38 302 VAL A N 1
ATOM 2259 C CA . VAL A 1 302 ? 33.989 11.821 -45.104 1.00 98.38 302 VAL A CA 1
ATOM 2260 C C . VAL A 1 302 ? 33.847 12.865 -46.211 1.00 98.38 302 VAL A C 1
ATOM 2262 O O . VAL A 1 302 ? 34.593 12.826 -47.192 1.00 98.38 302 VAL A O 1
ATOM 2265 N N . ASP A 1 303 ? 32.992 13.868 -46.023 1.00 98.06 303 ASP A N 1
ATOM 2266 C CA . ASP A 1 303 ? 32.852 14.985 -46.960 1.00 98.06 303 ASP A CA 1
ATOM 2267 C C . ASP A 1 303 ? 34.148 15.813 -47.079 1.00 98.06 303 ASP A C 1
ATOM 2269 O O . ASP A 1 303 ? 34.528 16.210 -48.185 1.00 98.06 303 ASP A O 1
ATOM 2273 N N . LYS A 1 304 ? 34.878 16.039 -45.975 1.00 98.25 304 LYS A N 1
ATOM 2274 C CA . LYS A 1 304 ? 36.187 16.723 -45.999 1.00 98.25 304 LYS A CA 1
ATOM 2275 C C . LYS A 1 304 ? 37.237 15.940 -46.784 1.00 98.25 304 LYS A C 1
ATOM 2277 O O . LYS A 1 304 ? 38.012 16.556 -47.511 1.00 98.25 304 LYS A O 1
ATOM 2282 N N . MET A 1 305 ? 37.260 14.611 -46.668 1.00 98.00 305 MET A N 1
ATOM 2283 C CA . MET A 1 305 ? 38.166 13.766 -47.454 1.00 98.00 305 MET A CA 1
ATOM 2284 C C . MET A 1 305 ? 37.899 13.904 -48.956 1.00 98.00 305 MET A C 1
ATOM 2286 O O . MET A 1 305 ? 38.840 14.077 -49.729 1.00 98.00 305 MET A O 1
ATOM 2290 N N . ALA A 1 306 ? 36.627 13.890 -49.372 1.00 98.06 306 ALA A N 1
ATOM 2291 C CA . ALA A 1 306 ? 36.260 14.110 -50.772 1.00 98.06 306 ALA A CA 1
ATOM 2292 C C . ALA A 1 306 ? 36.726 15.491 -51.249 1.00 98.06 306 ALA A C 1
ATOM 2294 O O . ALA A 1 306 ? 37.400 15.602 -52.274 1.00 98.06 306 ALA A O 1
ATOM 2295 N N . LYS A 1 307 ? 36.433 16.532 -50.461 1.00 97.81 307 LYS A N 1
ATOM 2296 C CA . LYS A 1 307 ? 36.831 17.906 -50.770 1.00 97.81 307 LYS A CA 1
ATOM 2297 C C . LYS A 1 307 ? 38.347 18.064 -50.892 1.00 97.81 307 LYS A C 1
ATOM 2299 O O . LYS A 1 307 ? 38.798 18.730 -51.813 1.00 97.81 307 LYS A O 1
ATOM 2304 N N . ALA A 1 308 ? 39.133 17.439 -50.017 1.00 98.00 308 ALA A N 1
ATOM 2305 C CA . ALA A 1 308 ? 40.592 17.510 -50.081 1.00 98.00 308 ALA A CA 1
ATOM 2306 C C . ALA A 1 308 ? 41.145 16.947 -51.402 1.00 98.00 308 ALA A C 1
ATOM 2308 O O . ALA A 1 308 ? 42.070 17.520 -51.975 1.00 98.00 308 ALA A O 1
ATOM 2309 N N . ILE A 1 309 ? 40.558 15.858 -51.914 1.00 97.69 309 ILE A N 1
ATOM 2310 C CA . ILE A 1 309 ? 40.931 15.293 -53.218 1.00 97.69 309 ILE A CA 1
ATOM 2311 C C . ILE A 1 309 ? 40.522 16.245 -54.347 1.00 97.69 309 ILE A C 1
ATOM 2313 O O . ILE A 1 309 ? 41.323 16.502 -55.243 1.00 97.69 309 ILE A O 1
ATOM 2317 N N . GLU A 1 310 ? 39.302 16.787 -54.310 1.00 97.81 310 GLU A N 1
ATOM 2318 C CA . GLU A 1 310 ? 38.828 17.723 -55.338 1.00 97.81 310 GLU A CA 1
ATOM 2319 C C . GLU A 1 310 ? 39.646 19.020 -55.375 1.00 97.81 310 GLU A C 1
ATOM 2321 O O . GLU A 1 310 ? 40.021 19.470 -56.458 1.00 97.81 310 GLU A O 1
ATOM 2326 N N . ASP A 1 311 ? 39.986 19.580 -54.214 1.00 97.50 311 ASP A N 1
ATOM 2327 C CA . ASP A 1 311 ? 40.824 20.775 -54.104 1.00 97.50 311 ASP A CA 1
ATOM 2328 C C . ASP A 1 311 ? 42.245 20.489 -54.623 1.00 97.50 311 ASP A C 1
ATOM 2330 O O . ASP A 1 311 ? 42.776 21.266 -55.417 1.00 97.50 311 ASP A O 1
ATOM 2334 N N . ALA A 1 312 ? 42.842 19.343 -54.269 1.00 96.31 312 ALA A N 1
ATOM 2335 C CA . ALA A 1 312 ? 44.151 18.949 -54.793 1.00 96.31 312 ALA A CA 1
ATOM 2336 C C . ALA A 1 312 ? 44.132 18.809 -56.325 1.00 96.31 312 ALA A C 1
ATOM 2338 O O . ALA A 1 312 ? 45.030 19.317 -56.998 1.00 96.31 312 ALA A O 1
ATOM 2339 N N . ILE A 1 313 ? 43.086 18.194 -56.892 1.00 95.00 313 ILE A N 1
ATOM 2340 C CA . ILE A 1 313 ? 42.895 18.108 -58.349 1.00 95.00 313 ILE A CA 1
ATOM 2341 C C . ILE A 1 313 ? 42.779 19.507 -58.971 1.00 95.00 313 ILE A C 1
ATOM 2343 O O . ILE A 1 313 ? 43.381 19.758 -60.015 1.00 95.00 313 ILE A O 1
ATOM 2347 N N . ALA A 1 314 ? 42.027 20.420 -58.351 1.00 95.56 314 ALA A N 1
ATOM 2348 C CA . ALA A 1 314 ? 41.817 21.773 -58.866 1.00 95.56 314 ALA A CA 1
ATOM 2349 C C . ALA A 1 314 ? 43.107 22.612 -58.902 1.00 95.56 314 ALA A C 1
ATOM 2351 O O . ALA A 1 314 ? 43.236 23.494 -59.750 1.00 95.56 314 ALA A O 1
ATOM 2352 N N . THR A 1 315 ? 44.071 22.323 -58.023 1.00 94.69 315 THR A N 1
ATOM 2353 C CA . THR A 1 315 ? 45.378 23.006 -57.979 1.00 94.69 315 THR A CA 1
ATOM 2354 C C . THR A 1 315 ? 46.415 22.474 -58.976 1.00 94.69 315 THR A C 1
ATOM 2356 O O . THR A 1 315 ? 47.512 23.024 -59.062 1.00 94.69 315 THR A O 1
ATOM 2359 N N . LEU A 1 316 ? 46.108 21.418 -59.739 1.00 93.94 316 LEU A N 1
ATOM 2360 C CA . LEU A 1 316 ? 47.066 20.811 -60.664 1.00 93.94 316 LEU A CA 1
ATOM 2361 C C . LEU A 1 316 ? 47.437 21.737 -61.834 1.00 93.94 316 LEU A C 1
ATOM 2363 O O . LEU A 1 316 ? 46.593 22.132 -62.640 1.00 93.94 316 LEU A O 1
ATOM 2367 N N . GLU A 1 317 ? 48.738 21.967 -62.019 1.00 90.81 317 GLU A N 1
ATOM 2368 C CA . GLU A 1 317 ? 49.276 22.707 -63.164 1.00 90.81 317 GLU A CA 1
ATOM 2369 C C . GLU A 1 317 ? 49.742 21.767 -64.282 1.00 90.81 317 GLU A C 1
ATOM 2371 O O . GLU A 1 317 ? 50.612 20.910 -64.081 1.00 90.81 317 GLU A O 1
ATOM 2376 N N . LYS A 1 318 ? 49.208 21.948 -65.496 1.00 87.31 318 LYS A N 1
ATOM 2377 C CA . LYS A 1 318 ? 49.671 21.202 -66.674 1.00 87.31 318 LYS A CA 1
ATOM 2378 C C . LYS A 1 318 ? 51.097 21.604 -67.057 1.00 87.31 318 LYS A C 1
ATOM 2380 O O . LYS A 1 318 ? 51.487 22.770 -66.956 1.00 87.31 318 LYS A O 1
ATOM 2385 N N . LYS A 1 319 ? 51.875 20.636 -67.539 1.00 86.44 319 LYS A N 1
ATOM 2386 C CA . LYS A 1 319 ? 53.136 20.914 -68.234 1.00 86.44 319 LYS A CA 1
ATOM 2387 C C . LYS A 1 319 ? 52.834 21.643 -69.553 1.00 86.44 319 LYS A C 1
ATOM 2389 O O . LYS A 1 319 ? 51.797 21.375 -70.159 1.00 86.44 319 LYS A O 1
ATOM 2394 N N . PRO A 1 320 ? 53.703 22.565 -69.999 1.00 76.38 320 PRO A N 1
ATOM 2395 C CA . PRO A 1 320 ? 53.547 23.196 -71.303 1.00 76.38 320 PRO A CA 1
ATOM 2396 C C . PRO A 1 320 ? 53.620 22.133 -72.407 1.00 76.38 320 PRO A C 1
ATOM 2398 O O . PRO A 1 320 ? 54.515 21.285 -72.394 1.00 76.38 320 PRO A O 1
ATOM 2401 N N . ASP A 1 321 ? 52.669 22.171 -73.342 1.00 60.38 321 ASP A N 1
ATOM 2402 C CA . ASP A 1 321 ? 52.632 21.250 -74.476 1.00 60.38 321 ASP A CA 1
ATOM 2403 C C . ASP A 1 321 ? 53.912 21.399 -75.303 1.00 60.38 321 ASP A C 1
ATOM 2405 O O . ASP A 1 321 ? 54.242 22.480 -75.795 1.00 60.38 321 ASP A O 1
ATOM 2409 N N . SER A 1 322 ? 54.628 20.294 -75.502 1.00 49.31 322 SER A N 1
ATOM 2410 C CA . SER A 1 322 ? 55.708 20.227 -76.486 1.00 49.31 322 SER A CA 1
ATOM 2411 C C . SER A 1 322 ? 55.126 20.025 -77.887 1.00 49.31 322 SER A C 1
ATOM 2413 O O . SER A 1 322 ? 55.455 19.065 -78.579 1.00 49.31 322 SER A O 1
ATOM 2415 N N . THR A 1 323 ? 54.260 20.933 -78.336 1.00 43.00 323 THR A N 1
ATOM 2416 C CA . THR A 1 323 ? 54.017 21.106 -79.771 1.00 43.00 323 THR A CA 1
ATOM 2417 C C . THR A 1 323 ? 55.141 21.948 -80.344 1.00 43.00 323 THR A C 1
ATOM 2419 O O . THR A 1 323 ? 55.184 23.161 -80.167 1.00 43.00 323 THR A O 1
ATOM 2422 N N . LYS A 1 324 ? 56.052 21.285 -81.056 1.00 45.88 324 LYS A N 1
ATOM 2423 C CA . LYS A 1 324 ? 56.956 21.905 -82.027 1.00 45.88 324 LYS A CA 1
ATOM 2424 C C . LYS A 1 324 ? 56.124 22.633 -83.100 1.00 45.88 324 LYS A C 1
ATOM 2426 O O . LYS A 1 324 ? 55.399 21.946 -83.819 1.00 45.88 324 LYS A O 1
ATOM 2431 N N . PRO A 1 325 ? 56.250 23.960 -83.290 1.00 38.41 325 PRO A N 1
ATOM 2432 C CA . PRO A 1 325 ? 55.724 24.632 -84.471 1.00 38.41 325 PRO A CA 1
ATOM 2433 C C . PRO A 1 325 ? 56.805 24.651 -85.558 1.00 38.41 325 PRO A C 1
ATOM 2435 O O . PRO A 1 325 ? 57.917 25.137 -85.347 1.00 38.41 325 PRO A O 1
ATOM 2438 N N . GLY A 1 326 ? 56.483 24.089 -86.723 1.00 39.06 326 GLY A N 1
ATOM 2439 C CA . GLY A 1 326 ? 57.216 24.343 -87.960 1.00 39.06 326 GLY A CA 1
ATOM 2440 C C . GLY A 1 326 ? 56.951 25.767 -88.460 1.00 39.06 326 GLY A C 1
ATOM 2441 O O . GLY A 1 326 ? 55.842 26.280 -88.359 1.00 39.06 326 GLY A O 1
ATOM 2442 N N . THR A 1 327 ? 58.010 26.385 -88.963 1.00 39.66 327 THR A N 1
ATOM 2443 C CA . THR A 1 327 ? 58.154 27.740 -89.510 1.00 39.66 327 THR A CA 1
ATOM 2444 C C . THR A 1 327 ? 57.255 28.032 -90.723 1.00 39.66 327 THR A C 1
ATOM 2446 O O . THR A 1 327 ? 57.227 27.211 -91.632 1.00 39.66 327 THR A O 1
ATOM 2449 N N . SER A 1 328 ? 56.630 29.222 -90.791 1.00 35.19 328 SER A N 1
ATOM 2450 C CA . SER A 1 328 ? 56.804 30.222 -91.879 1.00 35.19 328 SER A CA 1
ATOM 2451 C C . SER A 1 328 ? 55.774 31.368 -91.830 1.00 35.19 328 SER A C 1
ATOM 2453 O O . SER A 1 328 ? 54.578 31.134 -91.682 1.00 35.19 328 SER A O 1
ATOM 2455 N N . ASP A 1 329 ? 56.274 32.591 -92.016 1.00 39.31 329 ASP A N 1
ATOM 2456 C CA . ASP A 1 329 ? 55.588 33.890 -92.059 1.00 39.31 329 ASP A CA 1
ATOM 2457 C C . ASP A 1 329 ? 54.554 34.076 -93.191 1.00 39.31 329 ASP A C 1
ATOM 2459 O O . ASP A 1 329 ? 54.856 33.765 -94.343 1.00 39.31 329 ASP A O 1
ATOM 2463 N N . LYS A 1 330 ? 53.416 34.742 -92.903 1.00 37.41 330 LYS A N 1
ATOM 2464 C CA . LYS A 1 330 ? 53.032 36.069 -93.464 1.00 37.41 330 LYS A CA 1
ATOM 2465 C C . LYS A 1 330 ? 51.606 36.526 -93.083 1.00 37.41 330 LYS A C 1
ATOM 2467 O O . LYS A 1 330 ? 50.635 35.863 -93.408 1.00 37.41 330 LYS A O 1
ATOM 2472 N N . SER A 1 331 ? 51.549 37.780 -92.616 1.00 31.34 331 SER A N 1
ATOM 2473 C CA . SER A 1 331 ? 50.557 38.837 -92.924 1.00 31.34 331 SER A CA 1
ATOM 2474 C C . SER A 1 331 ? 49.151 38.865 -92.272 1.00 31.34 331 SER A C 1
ATOM 2476 O O . SER A 1 331 ? 48.299 38.033 -92.543 1.00 31.34 331 SER A O 1
ATOM 2478 N N . LEU A 1 332 ? 48.945 39.975 -91.533 1.00 29.89 332 LEU A N 1
ATOM 2479 C CA . LEU A 1 332 ? 47.754 40.836 -91.335 1.00 29.89 332 LEU A CA 1
ATOM 2480 C C . LEU A 1 332 ? 46.465 40.330 -90.628 1.00 29.89 332 LEU A C 1
ATOM 2482 O O . LEU A 1 332 ? 45.662 39.600 -91.186 1.00 29.89 332 LEU A O 1
ATOM 2486 N N . GLN A 1 333 ? 46.223 40.951 -89.458 1.00 37.12 333 GLN A N 1
ATOM 2487 C CA . GLN A 1 333 ? 45.019 41.721 -89.062 1.00 37.12 333 GLN A CA 1
ATOM 2488 C C . GLN A 1 333 ? 43.641 41.029 -88.914 1.00 37.12 333 GLN A C 1
ATOM 2490 O O . GLN A 1 333 ? 42.966 40.766 -89.899 1.00 37.12 333 GLN A O 1
ATOM 2495 N N . THR A 1 334 ? 43.168 40.910 -87.660 1.00 33.00 334 THR A N 1
ATOM 2496 C CA . THR A 1 334 ? 41.841 41.278 -87.063 1.00 33.00 334 THR A CA 1
ATOM 2497 C C . THR A 1 334 ? 41.699 40.513 -85.731 1.00 33.00 334 THR A C 1
ATOM 2499 O O . THR A 1 334 ? 42.052 39.347 -85.663 1.00 33.00 334 THR A O 1
ATOM 2502 N N . GLY A 1 335 ? 41.458 41.159 -84.587 1.00 39.22 335 GLY A N 1
ATOM 2503 C CA . GLY A 1 335 ? 40.118 41.437 -84.061 1.00 39.22 335 GLY A CA 1
ATOM 2504 C C . GLY A 1 335 ? 39.882 40.599 -82.787 1.00 39.22 335 GLY A C 1
ATOM 2505 O O . GLY A 1 335 ? 40.224 39.426 -82.766 1.00 39.22 335 GLY A O 1
ATOM 2506 N N . ASP A 1 336 ? 39.326 41.230 -81.750 1.00 32.91 336 ASP A N 1
ATOM 2507 C CA . ASP A 1 336 ? 38.736 40.651 -80.526 1.00 32.91 336 ASP A CA 1
ATOM 2508 C C . ASP A 1 336 ? 39.592 40.530 -79.253 1.00 32.91 336 ASP A C 1
ATOM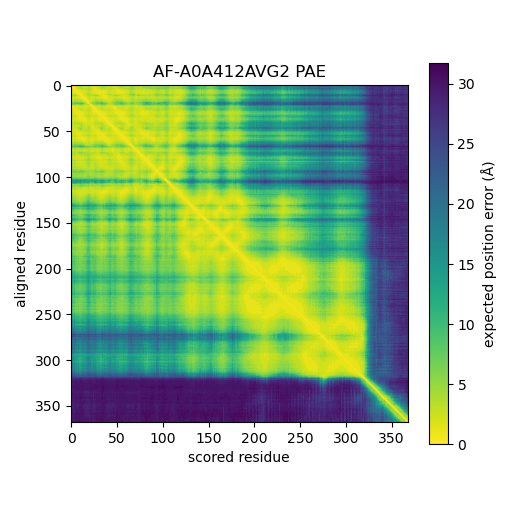 2510 O O . ASP A 1 336 ? 40.037 39.474 -78.808 1.00 32.91 336 ASP A O 1
ATOM 2514 N N . THR A 1 337 ? 39.640 41.655 -78.538 1.00 50.34 337 THR A N 1
ATOM 2515 C CA . THR A 1 337 ? 39.558 41.678 -77.075 1.00 50.34 337 THR A CA 1
ATOM 2516 C C . THR A 1 337 ? 38.188 41.162 -76.617 1.00 50.34 337 THR A C 1
ATOM 2518 O O . THR A 1 337 ? 37.245 41.941 -76.481 1.00 50.34 337 THR A O 1
ATOM 2521 N N . SER A 1 338 ? 38.074 39.863 -76.336 1.00 42.03 338 SER A N 1
ATOM 2522 C CA . SER A 1 338 ? 36.949 39.311 -75.569 1.00 42.03 338 SER A CA 1
ATOM 2523 C C . SER A 1 338 ? 37.360 39.142 -74.113 1.00 42.03 338 SER A C 1
ATOM 2525 O O . SER A 1 338 ? 38.018 38.188 -73.707 1.00 42.03 338 SER A O 1
ATOM 2527 N N . ASN A 1 339 ? 37.005 40.182 -73.368 1.00 43.00 339 ASN A N 1
ATOM 2528 C CA . ASN A 1 339 ? 37.174 40.369 -71.941 1.00 43.00 339 ASN A CA 1
ATOM 2529 C C . ASN A 1 339 ? 36.413 39.293 -71.142 1.00 43.00 339 ASN A C 1
ATOM 2531 O O . ASN A 1 339 ? 35.430 38.727 -71.612 1.00 43.00 339 ASN A O 1
ATOM 2535 N N . PHE A 1 340 ? 36.862 39.069 -69.912 1.00 41.44 340 PHE A N 1
ATOM 2536 C CA . PHE A 1 340 ? 36.520 38.030 -68.928 1.00 41.44 340 PHE A CA 1
ATOM 2537 C C . PHE A 1 340 ? 35.039 37.987 -68.448 1.00 41.44 340 PHE A C 1
ATOM 2539 O O . PHE A 1 340 ? 34.745 37.517 -67.350 1.00 41.44 340 PHE A O 1
ATOM 2546 N N . ALA A 1 341 ? 34.090 38.479 -69.247 1.00 44.44 341 ALA A N 1
ATOM 2547 C CA . ALA A 1 341 ? 32.697 38.760 -68.894 1.00 44.44 341 ALA A CA 1
ATOM 2548 C C . ALA A 1 341 ? 31.684 37.726 -69.434 1.00 44.44 341 ALA A C 1
ATOM 2550 O O . ALA A 1 341 ? 30.536 38.076 -69.692 1.00 44.44 341 ALA A O 1
ATOM 2551 N N . LEU A 1 342 ? 32.091 36.460 -69.616 1.00 36.88 342 LEU A N 1
ATOM 2552 C CA . LEU A 1 342 ? 31.229 35.418 -70.205 1.00 36.88 342 LEU A CA 1
ATOM 2553 C C . LEU A 1 342 ? 31.018 34.160 -69.339 1.00 36.88 342 LEU A C 1
ATOM 2555 O O . LEU A 1 342 ? 30.470 33.184 -69.832 1.00 36.88 342 LEU A O 1
ATOM 2559 N N . TRP A 1 343 ? 31.393 34.161 -68.051 1.00 40.03 343 TRP A N 1
ATOM 2560 C CA . TRP A 1 343 ? 31.155 33.009 -67.152 1.00 40.03 343 TRP A CA 1
ATOM 2561 C C . TRP A 1 343 ? 30.420 33.324 -65.839 1.00 40.03 343 TRP A C 1
ATOM 2563 O O . TRP A 1 343 ? 30.402 32.505 -64.924 1.00 40.03 343 TRP A O 1
ATOM 2573 N N . ILE A 1 344 ? 29.741 34.471 -65.744 1.00 52.12 344 ILE A N 1
ATOM 2574 C CA . ILE A 1 344 ? 28.813 34.747 -64.636 1.00 52.12 344 ILE A CA 1
ATOM 2575 C C . ILE A 1 344 ? 27.476 35.193 -65.221 1.00 52.12 344 ILE A C 1
ATOM 2577 O O . ILE A 1 344 ? 27.221 36.380 -65.371 1.00 52.12 344 ILE A O 1
ATOM 2581 N N . THR A 1 345 ? 26.640 34.230 -65.605 1.00 41.53 345 THR A N 1
ATOM 2582 C CA . THR A 1 345 ? 25.170 34.353 -65.655 1.00 41.53 345 THR A CA 1
ATOM 2583 C C . THR A 1 345 ? 24.571 32.992 -66.005 1.00 41.53 345 THR A C 1
ATOM 2585 O O . THR A 1 345 ? 24.323 32.676 -67.162 1.00 41.53 345 THR A O 1
ATOM 2588 N N . LEU A 1 346 ? 24.313 32.169 -64.986 1.00 39.50 346 LEU A N 1
ATOM 2589 C CA . LEU A 1 346 ? 23.274 31.143 -65.080 1.00 39.50 346 LEU A CA 1
ATOM 2590 C C . LEU A 1 346 ? 22.628 30.935 -63.705 1.00 39.50 346 LEU A C 1
ATOM 2592 O O . LEU A 1 346 ? 22.862 29.949 -63.012 1.00 39.50 346 LEU A O 1
ATOM 2596 N N . LEU A 1 347 ? 21.824 31.917 -63.299 1.00 43.75 347 LEU A N 1
ATOM 2597 C CA . LEU A 1 347 ? 20.848 31.772 -62.226 1.00 43.75 347 LEU A CA 1
ATOM 2598 C C . LEU A 1 347 ? 19.514 32.347 -62.711 1.00 43.75 347 LEU A C 1
ATOM 2600 O O . LEU A 1 347 ? 19.469 33.472 -63.203 1.00 43.75 347 LEU A O 1
ATOM 2604 N N . PHE A 1 348 ? 18.468 31.541 -62.505 1.00 46.78 348 PHE A N 1
ATOM 2605 C CA . PHE A 1 348 ? 17.037 31.746 -62.758 1.00 46.78 348 PHE A CA 1
ATOM 2606 C C . PHE A 1 348 ? 16.540 31.570 -64.197 1.00 46.78 348 PHE A C 1
ATOM 2608 O O . PHE A 1 348 ? 16.724 32.458 -65.012 1.00 46.78 348 PHE A O 1
ATOM 2615 N N . VAL A 1 349 ? 15.800 30.475 -64.449 1.00 43.31 349 VAL A N 1
ATOM 2616 C CA . VAL A 1 349 ? 14.405 30.481 -64.953 1.00 43.31 349 VAL A CA 1
ATOM 2617 C C . VAL A 1 349 ? 13.737 29.117 -64.672 1.00 43.31 349 VAL A C 1
ATOM 2619 O O . VAL A 1 349 ? 14.327 28.068 -64.908 1.00 43.31 349 VAL A O 1
ATOM 2622 N N . SER A 1 350 ? 12.459 29.190 -64.263 1.00 40.09 350 SER A N 1
ATOM 2623 C CA . SER A 1 350 ? 11.407 28.152 -64.138 1.00 40.09 350 SER A CA 1
ATOM 2624 C C . SER A 1 350 ? 11.448 27.299 -62.864 1.00 40.09 350 SER A C 1
ATOM 2626 O O . SER A 1 350 ? 12.439 26.642 -62.594 1.00 40.09 350 SER A O 1
ATOM 2628 N N . GLY A 1 351 ? 10.440 27.258 -61.986 1.00 34.19 351 GLY A N 1
ATOM 2629 C CA . GLY A 1 351 ? 9.006 27.608 -62.016 1.00 34.19 351 GLY A CA 1
ATOM 2630 C C . GLY A 1 351 ? 8.283 26.436 -61.319 1.00 34.19 351 GLY A C 1
ATOM 2631 O O . GLY A 1 351 ? 8.696 25.304 -61.504 1.00 34.19 351 GLY A O 1
ATOM 2632 N N . GLY A 1 352 ? 7.269 26.532 -60.465 1.00 34.44 352 GLY A N 1
ATOM 2633 C CA . GLY A 1 352 ? 6.456 27.582 -59.872 1.00 34.44 352 GLY A CA 1
ATOM 2634 C C . GLY A 1 352 ? 5.473 26.891 -58.896 1.00 34.44 352 GLY A C 1
ATOM 2635 O O . GLY A 1 352 ? 5.629 25.710 -58.598 1.00 34.44 352 GLY A O 1
ATOM 2636 N N . ALA A 1 353 ? 4.427 27.624 -58.510 1.00 35.53 353 ALA A N 1
ATOM 2637 C CA . ALA A 1 353 ? 3.200 27.204 -57.814 1.00 35.53 353 ALA A CA 1
ATOM 2638 C C . ALA A 1 353 ? 3.131 27.388 -56.282 1.00 35.53 353 ALA A C 1
ATOM 2640 O O . ALA A 1 353 ? 3.955 26.942 -55.493 1.00 35.53 353 ALA A O 1
ATOM 2641 N N . ALA A 1 354 ? 2.074 28.114 -55.926 1.00 40.62 354 ALA A N 1
ATOM 2642 C CA . ALA A 1 354 ? 1.671 28.630 -54.633 1.00 40.62 354 ALA A CA 1
ATOM 2643 C C . ALA A 1 354 ? 0.911 27.608 -53.780 1.00 40.62 354 ALA A C 1
ATOM 2645 O O . ALA A 1 354 ? 0.219 26.779 -54.353 1.00 40.62 354 ALA A O 1
ATOM 2646 N N . VAL A 1 355 ? 0.900 27.799 -52.452 1.00 40.12 355 VAL A N 1
ATOM 2647 C CA . VAL A 1 355 ? -0.328 27.937 -51.636 1.00 40.12 355 VAL A CA 1
ATOM 2648 C C . VAL A 1 355 ? 0.014 28.795 -50.412 1.00 40.12 355 VAL A C 1
ATOM 2650 O O . VAL A 1 355 ? 0.976 28.519 -49.701 1.00 40.12 355 VAL A O 1
ATOM 2653 N N . GLY A 1 356 ? -0.767 29.849 -50.174 1.00 38.78 356 GLY A N 1
ATOM 2654 C CA . GLY A 1 356 ? -0.739 30.610 -48.929 1.00 38.78 356 GLY A CA 1
ATOM 2655 C C . GLY A 1 356 ? -1.872 30.193 -47.998 1.00 38.78 356 GLY A C 1
ATOM 2656 O O . GLY A 1 356 ? -2.949 29.867 -48.474 1.00 38.78 356 GLY A O 1
ATOM 2657 N N . THR A 1 357 ? -1.650 30.312 -46.690 1.00 33.94 357 THR A N 1
ATOM 2658 C CA . THR A 1 357 ? -2.670 30.742 -45.721 1.00 33.94 357 THR A CA 1
ATOM 2659 C C . THR A 1 357 ? -1.976 31.380 -44.523 1.00 33.94 357 THR A C 1
ATOM 2661 O O . THR A 1 357 ? -1.125 30.775 -43.875 1.00 33.94 357 THR A O 1
ATOM 2664 N N . THR A 1 358 ? -2.354 32.619 -44.243 1.00 43.12 358 THR A N 1
ATOM 2665 C CA . THR A 1 358 ? -2.071 33.382 -43.029 1.00 43.12 358 THR A CA 1
ATOM 2666 C C . THR A 1 358 ? -2.923 32.869 -41.871 1.00 43.12 358 THR A C 1
ATOM 2668 O O . THR A 1 358 ? -4.134 32.776 -42.033 1.00 43.12 358 THR A O 1
ATOM 2671 N N . ILE A 1 359 ? -2.349 32.660 -40.678 1.00 39.66 359 ILE A N 1
ATOM 2672 C CA . ILE A 1 359 ? -3.090 32.825 -39.415 1.00 39.66 359 ILE A CA 1
ATOM 2673 C C . ILE A 1 359 ? -2.216 33.541 -38.379 1.00 39.66 359 ILE A C 1
ATOM 2675 O O . ILE A 1 359 ? -1.103 33.146 -38.046 1.00 39.66 359 ILE A O 1
ATOM 2679 N N . VAL A 1 360 ? -2.798 34.637 -37.903 1.00 43.00 360 VAL A N 1
ATOM 2680 C CA . VAL A 1 360 ? -2.391 35.568 -36.854 1.00 43.00 360 VAL A CA 1
ATOM 2681 C C . VAL A 1 360 ? -2.372 34.888 -35.483 1.00 43.00 360 VAL A C 1
ATOM 2683 O O . VAL A 1 360 ? -3.378 34.314 -35.073 1.00 43.00 360 VAL A O 1
ATOM 2686 N N . SER A 1 361 ? -1.300 35.059 -34.706 1.00 38.16 361 SER A N 1
ATOM 2687 C CA . SER A 1 361 ? -1.315 34.806 -33.261 1.00 38.16 361 SER A CA 1
ATOM 2688 C C . SER A 1 361 ? -1.455 36.125 -32.487 1.00 38.16 361 SER A C 1
ATOM 2690 O O . SER A 1 361 ? -0.553 36.958 -32.409 1.00 38.16 361 SER A O 1
ATOM 2692 N N . ARG A 1 362 ? -2.642 36.330 -31.900 1.00 38.25 362 ARG A N 1
ATOM 2693 C CA . ARG A 1 362 ? -2.899 37.331 -30.854 1.00 38.25 362 ARG A CA 1
ATOM 2694 C C . ARG A 1 362 ? -2.720 36.677 -29.477 1.00 38.25 362 ARG A C 1
ATOM 2696 O O . ARG A 1 362 ? -3.325 35.653 -29.193 1.00 38.25 362 ARG A O 1
ATOM 2703 N N . LYS A 1 363 ? -1.913 37.342 -28.641 1.00 42.91 363 LYS A N 1
ATOM 2704 C CA . LYS A 1 363 ? -1.774 37.285 -27.168 1.00 42.91 363 LYS A CA 1
ATOM 2705 C C . LYS A 1 363 ? -2.858 36.539 -26.365 1.00 42.91 363 LYS A C 1
ATOM 2707 O O . LYS A 1 363 ? -4.032 36.886 -26.475 1.00 42.91 363 LYS A O 1
ATOM 2712 N N . LYS A 1 364 ? -2.414 35.871 -25.287 1.00 39.53 364 LYS A N 1
ATOM 2713 C CA . LYS A 1 364 ? -2.839 36.229 -23.914 1.00 39.53 364 LYS A CA 1
ATOM 2714 C C . LYS A 1 364 ? -1.857 35.758 -22.831 1.00 39.53 364 LYS A C 1
ATOM 2716 O O . LYS A 1 364 ? -1.498 34.593 -22.766 1.00 39.53 364 LYS A O 1
ATOM 2721 N N . LYS A 1 365 ? -1.472 36.712 -21.973 1.00 48.97 365 LYS A N 1
ATOM 2722 C CA . LYS A 1 365 ? -1.007 36.499 -20.593 1.00 48.97 365 LYS A CA 1
ATOM 2723 C C . LYS A 1 365 ? -2.188 36.029 -19.742 1.00 48.97 365 LYS A C 1
ATOM 2725 O O . LYS A 1 365 ? -3.275 36.560 -19.957 1.00 48.97 365 LYS A O 1
ATOM 2730 N N . TYR A 1 366 ? -1.937 35.218 -18.717 1.00 41.44 366 TYR A N 1
ATOM 2731 C CA . TYR A 1 366 ? -2.607 35.339 -17.418 1.00 41.44 366 TYR A CA 1
ATOM 2732 C C . TYR A 1 366 ? -1.675 34.859 -16.297 1.00 41.44 366 TYR A C 1
ATOM 2734 O O . TYR A 1 366 ? -1.161 33.750 -16.355 1.00 41.44 366 TYR A O 1
ATOM 2742 N N . ASN A 1 367 ? -1.482 35.731 -15.302 1.00 48.41 367 ASN A N 1
ATOM 2743 C CA . ASN A 1 367 ? -1.140 35.358 -13.932 1.00 48.41 367 ASN A CA 1
ATOM 2744 C C . ASN A 1 367 ? -2.433 34.949 -13.222 1.00 48.41 367 ASN A C 1
ATOM 2746 O O . ASN A 1 367 ? -3.452 35.635 -13.381 1.00 48.41 367 ASN A O 1
ATOM 2750 N N . ARG A 1 368 ? -2.338 33.965 -12.334 1.00 46.34 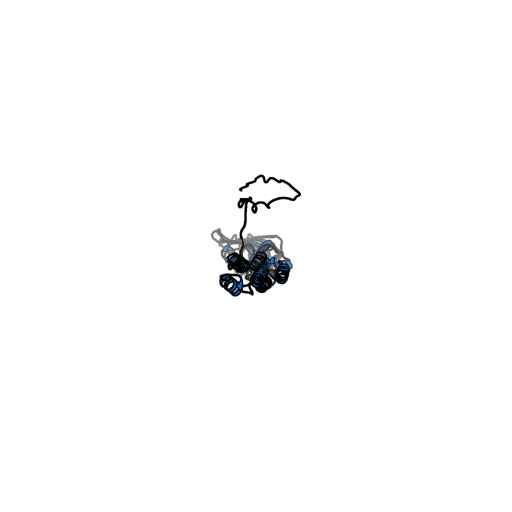368 ARG A N 1
ATOM 2751 C CA . ARG A 1 368 ? -2.810 34.127 -10.963 1.00 46.34 368 ARG A CA 1
ATOM 2752 C C . ARG A 1 368 ? -1.910 33.346 -10.026 1.00 46.34 368 ARG A C 1
ATOM 2754 O O . ARG A 1 368 ? -1.512 32.238 -10.440 1.00 46.34 368 ARG A O 1
#

Radius of gyration: 52.83 Å; Cα contacts (8 Å, |Δi|>4): 659; chains: 1; bounding box: 95×59×155 Å

Organism: NCBI:txid1535

Mean predicted aligned error: 12.58 Å

pLDDT: mean 87.55, std 18.74, range [29.89, 98.88]

Nearest PDB structures (foldseek):
  2yl5-assembly2_B  TM=8.316E-01  e=2.375E+00  Streptococcus pneumoniae TIGR4
  3rpm-assembly1_A  TM=7.128E-01  e=2.375E+00  Streptococcus pneumoniae R6
  4azc-assembly3_C  TM=6.359E-01  e=1.422E+00  Streptococcus pneumoniae TIGR4
  4az5-assembly1_A  TM=6.954E-01  e=2.662E+00  Streptococcus pneumoniae TIGR4

Secondary structure (DSSP, 8-state):
-EESS-EEEESSEEEEE-SSSEEEEESS-EEEETTEE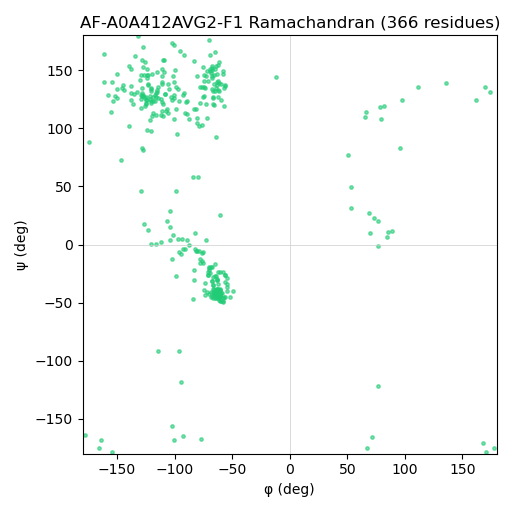EEEEESEEEEESS-EEESSEEEEEEE--TT---SB-GGG-EEEPTTEEEEEEEEE-TTS-EEETTTS----GGG-SEEEEEEEE-EEEEEEEESSS-SS-EEEETTEE-SS-EEE-SEEEEEEEE-TTEEPEEEEEEE-SSGGGSEEEEE-EEPBPP-HHHHHHHHHHHHS-GGGBS--HHHHHHHHT-----BGGGHHHHHHHHHHHHHHHHT--BPBP--HHHHHHHHHHHHS-GGGBS--HHHHHHHHTPPP--BGGGHHHHHHHHHHHHHHHHTPPBPPP--PPPP------------S-SSS------------------------

Solvent-accessible surface area (backbone atoms only — not comparable to full-atom values): 21010 Å² total; per-residue (Å²): 85,77,38,82,46,67,47,75,43,72,28,63,77,48,80,33,69,28,92,74,50,55,8,34,40,24,54,23,36,39,37,38,20,68,61,14,36,42,38,23,38,9,46,36,5,32,35,38,74,23,57,26,39,32,42,27,24,35,41,38,27,33,38,68,44,87,86,54,50,32,8,30,35,68,83,19,50,75,39,74,34,91,56,35,46,80,77,42,38,38,32,23,39,79,88,67,51,77,41,57,37,69,83,66,79,47,87,63,60,40,70,17,21,23,39,38,36,30,31,37,57,36,43,68,31,36,70,48,73,34,63,84,90,72,41,79,74,46,44,23,52,76,84,40,79,57,78,75,62,48,76,40,53,70,44,75,43,49,36,40,40,40,30,80,57,32,52,70,44,76,52,72,49,63,35,55,94,52,72,80,45,30,59,44,75,45,81,56,46,68,33,66,36,74,50,64,61,34,52,52,33,49,52,56,60,70,71,52,68,67,88,47,35,72,62,61,66,62,36,55,51,37,58,70,66,61,76,85,86,50,32,50,94,43,35,69,59,42,52,48,47,18,46,48,27,47,53,34,56,71,67,54,45,68,28,68,37,80,53,66,59,33,53,51,33,50,51,55,59,70,71,52,66,65,86,53,33,74,63,58,64,64,37,54,50,37,58,70,66,58,78,81,90,53,35,45,94,47,35,70,59,47,52,48,46,18,47,47,28,46,52,36,57,70,67,55,48,68,50,83,78,87,73,82,80,83,86,82,90,83,87,84,91,83,88,80,92,79,69,97,80,83,83,86,83,90,80,88,84,88,86,83,88,85,85,87,83,90,82,87,86,79,87,82,88,83,88,132

Foldseek 3Di:
DEEAEEDEAADDEAAFEDAPDERYEYQEEYEYYNAYEYAFYEQATEEYQYEAEYEFYKYKFAHPDLVFFASYAQNHQYDYDPQKDWPFKWFAGNVRDIDGCVVVVDSPSRHGNIIITGMAGWAWAAEDEDDPPFAPKWKDWQNHTDDGTDTGGFAKIWMWIDTPFWDIDTDIAGDDPDPVSRYHYHYTHGAWADLPLVVVLVVVLVPDDCVFWPDLVQLVVLNVPDDRRHGNVCNVVSVVSSVSNVVSVVPTDTAAADLVLVVVLVVVLVPDDCVQFPDLVQLVVLNVPDDGDHGNVCNVVSVVSSVSNVVSVVPTDTDPDPPDDDDDDDDDDDDDPPDPPPPPDDDDDDDDDDDDDDDDDDDDDDDD